Protein AF-A0A356Z753-F1 (afdb_monomer_lite)

Secondary structure (DSSP, 8-state):
---PPPP-TTS--HHHHHHHHHHHTSS-GGGHHHHHT-HHHHHHHHIIIIIIHHHHHHH--SSS--SS--GGG--S-HHHHB--HHHHHHHHHHHHHH-TTTTEEEEEEEEGGGTEEEEEEEEE-PPEEEEEEEE-S--EEEES-STT-TTSPPEEEEEEE-SS-HHHHHHHHHHHHHHHHHHHHHHH--S-TTS--HHHHHHHHHHHTTT-TTS-HHHHHHHHHHHHHTTT-HHHHHHHHHHHHHHTGGGT---S-HHHHHHHHHHSPPPHHHHHHHTTSTTTHHHHHHHHHHHHHHHHHHHHHHHHHHHTTPPP-HHHHHHHHHTT-

Radius of gyration: 22.29 Å; chains: 1; bounding box: 67×46×67 Å

Structure (mmCIF, N/CA/C/O backbone):
data_AF-A0A356Z753-F1
#
_entry.id   AF-A0A356Z753-F1
#
loop_
_atom_site.group_PDB
_atom_site.id
_atom_site.type_symbol
_atom_site.label_atom_id
_atom_site.label_alt_id
_atom_site.label_comp_id
_atom_site.label_asym_id
_atom_site.label_entity_id
_atom_site.label_seq_id
_atom_site.pdbx_PDB_ins_code
_atom_site.Cartn_x
_atom_site.Cartn_y
_atom_site.Cartn_z
_atom_site.occupancy
_atom_site.B_iso_or_equiv
_atom_site.auth_seq_id
_atom_site.auth_comp_id
_atom_site.auth_asym_id
_atom_site.auth_atom_id
_atom_site.pdbx_PDB_model_num
ATOM 1 N N . GLN A 1 1 ? -3.946 -17.845 -18.773 1.00 46.72 1 GLN A N 1
ATOM 2 C CA . GLN A 1 1 ? -4.685 -16.612 -19.108 1.00 46.72 1 GLN A CA 1
ATOM 3 C C . GLN A 1 1 ? -3.645 -15.608 -19.554 1.00 46.72 1 GLN A C 1
ATOM 5 O O . GLN A 1 1 ? -2.684 -15.407 -18.821 1.00 46.72 1 GLN A O 1
ATOM 10 N N . GLU A 1 2 ? -3.767 -15.093 -20.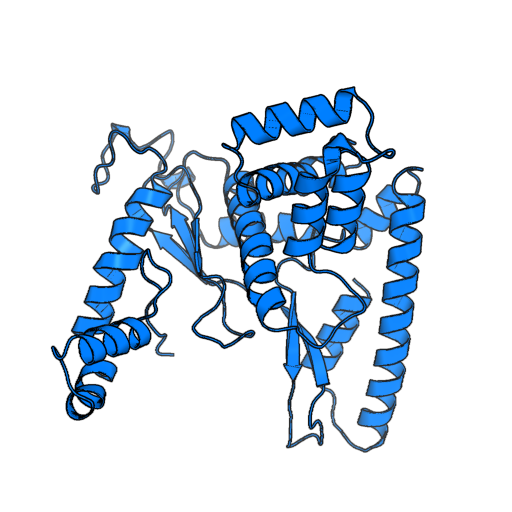769 1.00 68.44 2 GLU A N 1
ATOM 11 C CA . GLU A 1 2 ? -2.821 -14.118 -21.306 1.00 68.44 2 GLU A CA 1
ATOM 12 C C . GLU A 1 2 ? -3.075 -12.768 -20.625 1.00 68.44 2 GLU A C 1
ATOM 14 O O . GLU A 1 2 ? -4.226 -12.346 -20.500 1.00 68.44 2 GLU A O 1
ATOM 19 N N . LYS A 1 3 ? -2.024 -12.152 -20.079 1.00 81.62 3 LYS A N 1
ATOM 20 C CA . LYS A 1 3 ? -2.102 -10.883 -19.348 1.00 81.62 3 LYS A CA 1
ATOM 21 C C . 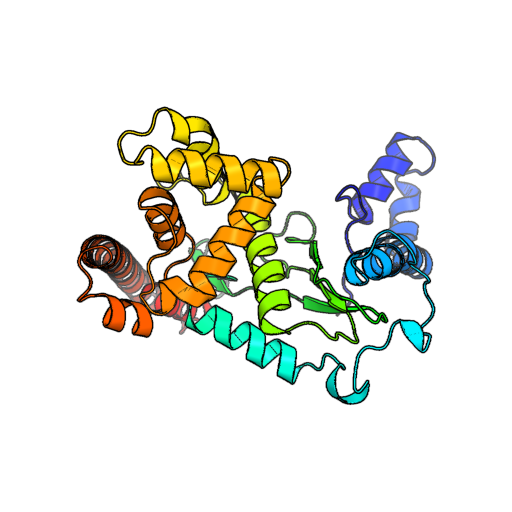LYS A 1 3 ? -1.461 -9.787 -20.178 1.00 81.62 3 LYS A C 1
ATOM 23 O O . LYS A 1 3 ? -0.474 -10.032 -20.864 1.00 81.62 3 LYS A O 1
ATOM 28 N N . ASP A 1 4 ? -1.998 -8.579 -20.071 1.00 88.38 4 ASP A N 1
ATOM 29 C CA . ASP A 1 4 ? -1.408 -7.427 -20.742 1.00 88.38 4 ASP A CA 1
ATOM 30 C C . ASP A 1 4 ? -0.079 -7.008 -20.094 1.00 88.38 4 ASP A C 1
ATOM 32 O O . ASP A 1 4 ? 0.100 -7.194 -18.880 1.00 88.38 4 ASP A O 1
ATOM 36 N N . PRO A 1 5 ? 0.843 -6.409 -20.865 1.00 90.56 5 PRO A N 1
ATOM 37 C CA . PRO A 1 5 ? 2.073 -5.848 -20.323 1.00 90.56 5 PRO A CA 1
ATOM 38 C C . PRO A 1 5 ? 1.817 -4.784 -19.244 1.00 90.56 5 PRO A C 1
ATOM 40 O O . PRO A 1 5 ? 0.755 -4.164 -19.159 1.00 90.56 5 PRO A O 1
ATOM 43 N N . SER A 1 6 ? 2.805 -4.606 -18.384 1.00 91.62 6 SER A N 1
ATOM 44 C CA . SER A 1 6 ? 2.859 -3.620 -17.318 1.00 91.62 6 SER A CA 1
ATOM 45 C C . SER A 1 6 ? 3.012 -2.210 -17.881 1.00 91.62 6 SER A C 1
ATOM 47 O O . SER A 1 6 ? 3.390 -1.991 -19.035 1.00 91.62 6 SER A O 1
ATOM 49 N N . ILE A 1 7 ? 2.746 -1.215 -17.040 1.00 92.25 7 ILE A N 1
ATOM 50 C CA . ILE A 1 7 ? 3.025 0.179 -17.391 1.00 92.25 7 ILE A CA 1
ATOM 51 C C . ILE A 1 7 ? 4.529 0.452 -17.481 1.00 92.25 7 ILE A C 1
ATOM 53 O O . ILE A 1 7 ? 5.340 -0.176 -16.795 1.00 92.25 7 ILE A O 1
ATOM 57 N N . ASN A 1 8 ? 4.887 1.438 -18.299 1.00 89.50 8 ASN A N 1
ATOM 58 C CA . ASN A 1 8 ? 6.227 2.012 -18.324 1.00 89.50 8 ASN A CA 1
ATOM 59 C C . ASN A 1 8 ? 6.462 3.033 -17.199 1.00 89.50 8 ASN A C 1
ATOM 61 O O . ASN A 1 8 ? 5.561 3.374 -16.435 1.00 89.50 8 ASN A O 1
ATOM 65 N N . GLN A 1 9 ? 7.677 3.586 -17.141 1.00 82.00 9 GLN A N 1
ATOM 66 C CA . GLN A 1 9 ? 8.080 4.609 -16.162 1.00 82.00 9 GLN A CA 1
ATOM 67 C C . GLN A 1 9 ? 7.230 5.894 -16.168 1.00 82.00 9 GLN A C 1
ATOM 69 O O . GLN A 1 9 ? 7.297 6.682 -15.227 1.00 82.00 9 GLN A O 1
ATOM 74 N N . PHE A 1 10 ? 6.448 6.124 -17.226 1.00 85.38 10 PHE A N 1
ATOM 75 C CA . PHE A 1 10 ? 5.541 7.264 -17.362 1.00 85.38 10 PHE A CA 1
ATOM 76 C C . PHE A 1 10 ? 4.080 6.903 -17.070 1.00 85.38 10 PHE A C 1
ATOM 78 O O . PHE A 1 10 ? 3.197 7.731 -17.283 1.00 85.38 10 PHE A O 1
ATOM 85 N N . GLY A 1 11 ? 3.814 5.676 -16.619 1.00 85.00 11 GLY A N 1
ATOM 86 C CA . GLY A 1 11 ? 2.470 5.192 -16.325 1.00 85.00 11 GLY A CA 1
ATOM 87 C C . GLY A 1 11 ? 1.640 4.822 -17.553 1.00 85.00 11 GLY A C 1
ATOM 88 O O . GLY A 1 11 ? 0.421 4.741 -17.446 1.00 85.00 11 GLY A O 1
ATOM 89 N N . LYS A 1 12 ? 2.269 4.619 -18.717 1.00 88.94 12 LYS A N 1
ATOM 90 C CA . LYS A 1 12 ? 1.576 4.255 -19.961 1.00 88.94 12 LYS A CA 1
ATOM 91 C C . LYS A 1 12 ? 1.624 2.753 -20.170 1.00 88.94 12 LYS A C 1
ATOM 93 O O . LYS A 1 12 ? 2.699 2.156 -20.062 1.00 88.94 12 LYS A O 1
ATOM 98 N N . ASP A 1 13 ? 0.476 2.166 -20.481 1.00 89.88 13 ASP A N 1
ATOM 99 C CA . ASP A 1 13 ? 0.397 0.764 -20.881 1.00 89.88 13 ASP A CA 1
ATOM 100 C C . ASP A 1 13 ? 0.860 0.559 -22.339 1.00 89.88 13 ASP A C 1
ATOM 102 O O . ASP A 1 13 ? 1.190 1.510 -23.057 1.00 89.88 13 ASP A O 1
ATOM 106 N N . TYR A 1 14 ? 0.920 -0.703 -22.770 1.00 90.06 14 TYR A N 1
ATOM 107 C CA . TYR A 1 14 ? 1.338 -1.080 -24.124 1.00 90.06 14 TYR A CA 1
ATOM 108 C C . TYR A 1 14 ? 0.463 -0.431 -25.213 1.00 90.06 14 TYR A C 1
ATOM 110 O O . TYR A 1 14 ? 0.955 0.031 -26.242 1.00 90.06 14 TYR A O 1
ATOM 118 N N . PHE A 1 15 ? -0.841 -0.305 -24.963 1.00 90.25 15 PHE A N 1
ATOM 119 C CA . PHE A 1 15 ? -1.783 0.287 -25.912 1.00 90.25 15 PHE A CA 1
ATOM 120 C C . PHE A 1 15 ? -1.708 1.821 -25.932 1.00 90.25 15 PHE A C 1
ATOM 122 O O . PHE A 1 15 ? -1.970 2.452 -26.958 1.00 90.25 15 PHE A O 1
ATOM 129 N N . ASP A 1 16 ? -1.344 2.449 -24.819 1.00 91.00 16 ASP A N 1
ATOM 130 C CA . ASP A 1 16 ? -1.063 3.876 -24.740 1.00 91.00 16 ASP A CA 1
ATOM 131 C C . ASP A 1 16 ? 0.204 4.231 -25.517 1.00 91.00 16 ASP A C 1
ATOM 133 O O . ASP A 1 16 ? 0.213 5.241 -26.223 1.00 91.00 16 ASP A O 1
ATOM 137 N N . VAL A 1 17 ? 1.235 3.381 -25.473 1.00 91.19 17 VAL A N 1
ATOM 138 C CA . VAL A 1 17 ? 2.441 3.546 -26.300 1.00 91.19 17 VAL A CA 1
ATOM 139 C C . VAL A 1 17 ? 2.076 3.517 -27.787 1.00 91.19 17 VAL A C 1
ATOM 141 O O . VAL A 1 17 ? 2.461 4.430 -28.518 1.00 91.19 17 VAL A O 1
ATOM 144 N N . PHE A 1 18 ? 1.242 2.567 -28.223 1.00 91.94 18 PHE A N 1
ATOM 145 C CA . PHE A 1 18 ? 0.716 2.541 -29.595 1.00 91.94 18 PHE A CA 1
ATOM 146 C C . PHE A 1 18 ? 0.022 3.856 -29.980 1.00 91.94 18 PHE A C 1
ATOM 148 O O . PHE A 1 18 ? 0.277 4.429 -31.041 1.00 91.94 18 PHE A O 1
ATOM 155 N N . ARG A 1 19 ? -0.842 4.391 -29.105 1.00 91.88 19 ARG A N 1
ATOM 156 C CA . ARG A 1 19 ? -1.535 5.669 -29.355 1.00 91.88 19 ARG A CA 1
ATOM 157 C C . ARG A 1 19 ? -0.560 6.833 -29.523 1.00 91.88 19 ARG A C 1
ATOM 159 O O . ARG A 1 19 ? -0.861 7.762 -30.271 1.00 91.88 19 ARG A O 1
ATOM 166 N N . GLU A 1 20 ? 0.576 6.818 -28.835 1.00 91.81 20 GLU A N 1
ATOM 167 C CA . GLU A 1 20 ? 1.606 7.849 -28.979 1.00 91.81 20 GLU A CA 1
ATOM 168 C C . GLU A 1 20 ? 2.402 7.713 -30.267 1.00 91.81 20 GLU A C 1
ATOM 170 O O . GLU A 1 20 ? 2.584 8.714 -30.958 1.00 91.81 20 GLU A O 1
ATOM 175 N N . LEU A 1 21 ? 2.807 6.495 -30.624 1.00 91.19 21 LEU A N 1
ATOM 176 C CA . LEU A 1 21 ? 3.461 6.212 -31.902 1.00 91.19 21 LEU A CA 1
ATOM 177 C C . LEU A 1 21 ? 2.564 6.629 -33.076 1.00 91.19 21 LEU A C 1
ATOM 179 O O . LEU A 1 21 ? 3.015 7.298 -34.007 1.00 91.19 21 LEU A O 1
ATOM 183 N N . LYS A 1 22 ? 1.257 6.355 -32.978 1.00 92.75 22 LYS A N 1
ATOM 184 C CA . LYS A 1 22 ? 0.265 6.820 -33.954 1.00 92.75 22 LYS A CA 1
ATOM 185 C C . LYS A 1 22 ? 0.209 8.346 -34.035 1.00 92.75 22 LYS A C 1
ATOM 187 O O . LYS A 1 22 ? 0.198 8.906 -35.127 1.00 92.75 22 LYS A O 1
ATOM 192 N N . LYS A 1 23 ? 0.179 9.045 -32.893 1.00 92.12 23 LYS A N 1
ATOM 193 C CA . LYS A 1 23 ? 0.179 10.522 -32.858 1.00 92.12 23 LYS A CA 1
ATOM 194 C C . LYS A 1 23 ? 1.443 11.129 -33.469 1.00 92.12 23 LYS A C 1
ATOM 196 O O . LYS A 1 23 ? 1.376 12.241 -33.980 1.00 92.12 23 LYS A O 1
ATOM 201 N N . ARG A 1 24 ? 2.571 10.418 -33.407 1.00 92.06 24 ARG A N 1
ATOM 202 C CA . ARG A 1 24 ? 3.841 10.816 -34.031 1.00 92.06 24 ARG A CA 1
ATOM 203 C C . ARG A 1 24 ? 3.910 10.498 -35.526 1.00 92.06 24 ARG A C 1
ATOM 205 O O . ARG A 1 24 ? 4.823 10.971 -36.189 1.00 92.06 24 ARG A O 1
ATOM 212 N N . GLY A 1 25 ? 2.945 9.745 -36.056 1.00 89.19 25 GLY A N 1
ATOM 213 C CA . GLY A 1 25 ? 2.918 9.319 -37.455 1.00 89.19 25 GLY A CA 1
ATOM 214 C C . GLY A 1 25 ? 3.855 8.150 -37.769 1.00 89.19 25 GLY A C 1
ATOM 215 O O . GLY A 1 25 ? 4.079 7.868 -38.939 1.00 89.19 25 GLY A O 1
ATOM 216 N N . GLU A 1 26 ? 4.394 7.475 -36.748 1.00 90.75 26 GLU A N 1
ATOM 217 C CA . GLU A 1 26 ? 5.299 6.327 -36.916 1.00 90.75 26 GLU A CA 1
ATOM 218 C C . GLU A 1 26 ? 4.535 5.052 -37.310 1.00 90.75 26 GLU A C 1
ATOM 220 O O . GLU A 1 26 ? 5.077 4.189 -37.993 1.00 90.75 26 GLU A O 1
ATOM 225 N N . ILE A 1 27 ? 3.265 4.954 -36.902 1.00 92.56 27 ILE A N 1
ATOM 226 C CA . ILE A 1 27 ? 2.365 3.831 -37.196 1.00 92.56 27 ILE A CA 1
ATOM 227 C C . ILE A 1 27 ? 0.947 4.325 -37.494 1.00 92.56 27 ILE A C 1
ATOM 229 O O . ILE A 1 27 ? 0.560 5.445 -37.144 1.00 92.56 27 ILE A O 1
ATOM 233 N N . THR A 1 28 ? 0.143 3.469 -38.114 1.00 89.81 28 THR A N 1
ATOM 234 C CA . THR A 1 28 ? -1.237 3.750 -38.519 1.00 89.81 28 THR A CA 1
ATOM 235 C C . THR A 1 28 ? -2.236 2.815 -37.836 1.00 89.81 28 THR A C 1
ATOM 237 O O . THR A 1 28 ? -1.873 1.828 -37.205 1.00 89.81 28 THR A O 1
ATOM 240 N N . ASP A 1 29 ? -3.538 3.089 -37.980 1.00 89.75 29 ASP A N 1
ATOM 241 C CA . ASP A 1 29 ? -4.584 2.199 -37.446 1.00 89.75 29 ASP A CA 1
ATOM 242 C C . ASP A 1 29 ? -4.573 0.799 -38.074 1.00 89.75 29 ASP A C 1
ATOM 244 O O . ASP A 1 29 ? -5.046 -0.150 -37.450 1.00 89.75 29 ASP A O 1
ATOM 248 N N . LYS A 1 30 ? -4.025 0.657 -39.287 1.00 90.19 30 LYS A N 1
ATOM 249 C CA . LYS A 1 30 ? -3.902 -0.644 -39.957 1.00 90.19 30 LYS A CA 1
ATOM 250 C C . LYS A 1 30 ? -2.901 -1.555 -39.246 1.00 90.19 30 LYS A C 1
ATOM 252 O O . LYS A 1 30 ? -3.084 -2.767 -39.246 1.00 90.19 30 LYS A O 1
ATOM 257 N N . ASP A 1 31 ? -1.912 -0.964 -38.582 1.00 89.06 31 ASP A N 1
ATOM 258 C CA . ASP A 1 31 ? -0.842 -1.682 -37.885 1.00 89.06 31 ASP A CA 1
ATOM 259 C C . ASP A 1 31 ? -1.289 -2.191 -36.509 1.00 89.06 31 ASP A C 1
ATOM 261 O O . ASP A 1 31 ? -0.609 -3.008 -35.893 1.00 89.06 31 ASP A O 1
ATOM 265 N N . LYS A 1 32 ? -2.462 -1.752 -36.030 1.00 90.19 32 LYS A N 1
ATOM 266 C CA . LYS A 1 32 ? -2.960 -2.078 -34.691 1.00 90.19 32 LYS A CA 1
ATOM 267 C C . LYS A 1 32 ? -3.120 -3.578 -34.465 1.00 90.19 32 LYS A C 1
ATOM 269 O O . LYS A 1 32 ? -2.709 -4.077 -33.428 1.00 90.19 32 LYS A O 1
ATOM 274 N N . ALA A 1 33 ? -3.707 -4.296 -35.422 1.00 89.75 33 ALA A N 1
ATOM 275 C CA . ALA A 1 33 ? -3.938 -5.731 -35.267 1.00 89.75 33 ALA A CA 1
ATOM 276 C C . ALA A 1 33 ? -2.616 -6.504 -35.152 1.00 89.75 33 ALA A C 1
ATOM 278 O O . ALA A 1 33 ? -2.498 -7.372 -34.293 1.00 89.75 33 ALA A O 1
ATOM 279 N N . ALA A 1 34 ? -1.624 -6.143 -35.973 1.00 90.50 34 ALA A N 1
ATOM 280 C CA . ALA A 1 34 ? -0.294 -6.738 -35.922 1.00 90.50 34 ALA A CA 1
ATOM 281 C C . ALA A 1 34 ? 0.405 -6.420 -34.592 1.00 90.50 34 ALA A C 1
ATOM 283 O O . ALA A 1 34 ? 0.901 -7.335 -33.944 1.00 90.50 34 ALA A O 1
ATOM 284 N N . TYR A 1 35 ? 0.360 -5.157 -34.155 1.00 90.56 35 TYR A N 1
ATOM 285 C CA . TYR A 1 35 ? 0.944 -4.700 -32.893 1.00 90.56 35 TYR A CA 1
ATOM 286 C C . TYR A 1 35 ? 0.322 -5.383 -31.670 1.00 90.56 35 TYR A C 1
ATOM 288 O O . TYR A 1 35 ? 1.030 -5.866 -30.795 1.00 90.56 35 TYR A O 1
ATOM 296 N N . ASP A 1 36 ? -1.008 -5.478 -31.613 1.00 87.31 36 ASP A N 1
ATOM 297 C CA . ASP A 1 36 ? -1.707 -6.101 -30.486 1.00 87.31 36 ASP A CA 1
ATOM 298 C C . ASP A 1 36 ? -1.356 -7.600 -30.362 1.00 87.31 36 ASP A C 1
ATOM 300 O O . ASP A 1 36 ? -1.304 -8.123 -29.245 1.00 87.31 36 ASP A O 1
ATOM 304 N N . SER A 1 37 ? -1.080 -8.265 -31.494 1.00 89.00 37 SER A N 1
ATOM 305 C CA . SER A 1 37 ? -0.673 -9.676 -31.577 1.00 89.00 37 SER A CA 1
ATOM 306 C C . SER A 1 37 ? 0.841 -9.926 -31.508 1.00 89.00 37 SER A C 1
ATOM 308 O O . SER A 1 37 ? 1.263 -11.082 -31.533 1.00 89.00 37 SER A O 1
ATOM 310 N N . ASP A 1 38 ? 1.663 -8.875 -31.438 1.00 90.81 38 ASP A N 1
ATOM 311 C CA . ASP A 1 38 ? 3.123 -8.983 -31.444 1.00 90.81 38 ASP A CA 1
ATOM 312 C C . ASP A 1 38 ? 3.650 -9.424 -30.068 1.00 90.81 38 ASP A C 1
ATOM 314 O O . ASP A 1 38 ? 3.843 -8.624 -29.146 1.00 90.81 38 ASP A O 1
ATOM 318 N N . ALA A 1 39 ? 3.875 -10.731 -29.923 1.00 90.88 39 ALA A N 1
ATOM 319 C CA . ALA A 1 39 ? 4.390 -11.322 -28.693 1.00 90.88 39 ALA A CA 1
ATOM 320 C C . ALA A 1 39 ? 5.804 -10.823 -28.343 1.00 90.88 39 ALA A C 1
ATOM 322 O O . ALA A 1 39 ? 6.088 -10.577 -27.167 1.00 90.88 39 ALA A O 1
ATOM 323 N N . ASP A 1 40 ? 6.667 -10.624 -29.343 1.00 92.75 40 ASP A N 1
ATOM 324 C CA . ASP A 1 40 ? 8.038 -10.152 -29.138 1.00 92.75 40 ASP A CA 1
ATOM 325 C C . ASP A 1 40 ? 8.047 -8.675 -28.736 1.00 92.75 40 ASP A C 1
ATOM 327 O O . ASP A 1 40 ? 8.768 -8.285 -27.815 1.00 92.75 40 ASP A O 1
ATOM 331 N N . GLY A 1 41 ? 7.187 -7.856 -29.345 1.00 91.62 41 GLY A N 1
ATOM 332 C CA . GLY A 1 41 ? 6.985 -6.462 -28.953 1.00 91.62 41 GLY A CA 1
ATOM 333 C C . GLY A 1 41 ? 6.447 -6.323 -27.528 1.00 91.62 41 GLY A C 1
ATOM 334 O O . GLY A 1 41 ? 6.942 -5.502 -26.749 1.00 91.62 41 GLY A O 1
ATOM 335 N N . ARG A 1 42 ? 5.472 -7.158 -27.146 1.00 92.44 42 ARG A N 1
ATOM 336 C CA . ARG A 1 42 ? 4.946 -7.226 -25.770 1.00 92.44 42 ARG A CA 1
ATOM 337 C C . ARG A 1 42 ? 6.028 -7.634 -24.767 1.00 92.44 42 ARG A C 1
ATOM 339 O O . ARG A 1 42 ? 6.155 -7.002 -23.716 1.00 92.44 42 ARG A O 1
ATOM 346 N N . LEU A 1 43 ? 6.830 -8.649 -25.092 1.00 92.38 43 LEU A N 1
ATOM 347 C CA . LEU A 1 43 ? 7.952 -9.091 -24.261 1.00 92.38 43 LEU A CA 1
ATOM 348 C C . LEU A 1 43 ? 9.027 -8.004 -24.146 1.00 92.38 43 LEU A C 1
ATOM 350 O O . LEU A 1 43 ? 9.498 -7.718 -23.045 1.00 92.38 43 LEU A O 1
ATOM 354 N N . GLY A 1 44 ? 9.390 -7.365 -25.258 1.00 93.31 44 GLY A N 1
ATOM 355 C CA . GLY A 1 44 ? 10.349 -6.265 -25.293 1.00 93.31 44 GLY A CA 1
ATOM 356 C C . GLY A 1 44 ? 9.911 -5.091 -24.418 1.00 93.31 44 GLY A C 1
ATOM 357 O O . GLY A 1 44 ? 10.723 -4.547 -23.666 1.00 93.31 44 GLY A O 1
ATOM 358 N N . HIS A 1 45 ? 8.615 -4.757 -24.434 1.00 92.75 45 HIS A N 1
ATOM 359 C CA . HIS A 1 45 ? 8.039 -3.748 -23.544 1.00 92.75 45 HIS A CA 1
ATOM 360 C C . HIS A 1 45 ? 8.180 -4.134 -22.067 1.00 92.75 45 HIS A C 1
ATOM 362 O O . HIS A 1 45 ? 8.590 -3.290 -21.272 1.00 92.75 45 HIS A O 1
ATOM 368 N N . GLU A 1 46 ? 7.907 -5.385 -21.683 1.00 93.12 46 GLU A N 1
ATOM 369 C CA . GLU A 1 46 ? 8.105 -5.841 -20.296 1.00 93.12 46 GLU A CA 1
ATOM 370 C C . GLU A 1 46 ? 9.574 -5.840 -19.873 1.00 93.12 46 GLU A C 1
ATOM 372 O O . GLU A 1 46 ? 9.894 -5.424 -18.758 1.00 93.12 46 GLU A O 1
ATOM 377 N N . ILE A 1 47 ? 10.477 -6.284 -20.750 1.00 92.25 47 ILE A N 1
ATOM 378 C CA . ILE A 1 47 ? 11.912 -6.324 -20.455 1.00 92.25 47 ILE A CA 1
ATOM 379 C C . ILE A 1 47 ? 12.439 -4.910 -20.207 1.00 92.25 47 ILE A C 1
ATOM 381 O O . ILE A 1 47 ? 13.145 -4.673 -19.223 1.00 92.25 47 ILE A O 1
ATOM 385 N N . GLU A 1 48 ? 12.099 -3.965 -21.083 1.00 91.00 48 GLU A N 1
ATOM 386 C CA . GLU A 1 48 ? 12.589 -2.595 -20.971 1.00 91.00 48 GLU A CA 1
ATOM 387 C C . GLU A 1 48 ? 11.996 -1.882 -19.756 1.00 91.00 48 GLU A C 1
ATOM 389 O O . GLU A 1 48 ? 12.712 -1.220 -19.003 1.00 91.00 48 GLU A O 1
ATOM 394 N N . ASN A 1 49 ? 10.694 -2.052 -19.537 1.00 90.88 49 ASN A N 1
ATOM 395 C CA . ASN A 1 49 ? 9.977 -1.281 -18.539 1.00 90.88 49 ASN A CA 1
ATOM 396 C C . ASN A 1 49 ? 9.954 -1.959 -17.178 1.00 90.88 49 ASN A C 1
ATOM 398 O O . ASN A 1 49 ? 10.479 -1.401 -16.224 1.00 90.88 49 ASN A O 1
ATOM 402 N N . LEU A 1 50 ? 9.362 -3.146 -17.061 1.00 92.00 50 LEU A N 1
ATOM 403 C CA . LEU A 1 50 ? 9.227 -3.814 -15.771 1.00 92.00 50 LEU A CA 1
ATOM 404 C C . LEU A 1 50 ? 10.555 -4.419 -15.320 1.00 92.00 50 LEU A C 1
ATOM 406 O O . LEU A 1 50 ? 10.970 -4.202 -14.186 1.00 92.00 50 LEU A O 1
ATOM 410 N N . PHE A 1 51 ? 11.226 -5.186 -16.178 1.00 91.62 51 PHE A N 1
ATOM 411 C CA . PHE A 1 51 ? 12.354 -6.003 -15.742 1.00 91.62 51 PHE A CA 1
ATOM 412 C C . PHE A 1 51 ? 13.592 -5.160 -15.422 1.00 91.62 51 PHE A C 1
ATOM 414 O O . PHE A 1 51 ? 14.064 -5.177 -14.286 1.00 91.62 51 PHE A O 1
ATOM 421 N N . LYS A 1 52 ? 14.103 -4.374 -16.381 1.00 90.94 52 LYS A N 1
ATOM 422 C CA . LYS A 1 52 ? 15.324 -3.569 -16.186 1.00 90.94 52 LYS A CA 1
ATOM 423 C C . LYS A 1 52 ? 15.155 -2.508 -15.101 1.00 90.94 52 LYS A C 1
ATOM 425 O O . LYS A 1 52 ? 16.004 -2.380 -14.214 1.00 90.94 52 LYS A O 1
ATOM 430 N N . LEU A 1 53 ? 14.067 -1.737 -15.154 1.00 91.31 53 LEU A N 1
ATOM 431 C CA . LEU A 1 53 ? 13.822 -0.696 -14.153 1.00 91.31 53 LEU A CA 1
ATOM 432 C C . LEU A 1 53 ? 13.416 -1.305 -12.813 1.00 91.31 53 LEU A C 1
ATOM 434 O O . LEU A 1 53 ? 13.898 -0.845 -11.781 1.00 91.31 53 LEU A O 1
ATOM 438 N N . GLY A 1 54 ? 12.588 -2.353 -12.807 1.00 92.25 54 GLY A N 1
ATOM 439 C CA . GLY A 1 54 ? 12.212 -3.072 -11.592 1.00 92.25 54 GLY A CA 1
ATOM 440 C C . GLY A 1 54 ? 13.428 -3.635 -10.867 1.00 92.25 54 GLY A C 1
ATOM 441 O O . GLY A 1 54 ? 13.553 -3.437 -9.662 1.00 92.25 54 GLY A O 1
ATOM 442 N N . GLN A 1 55 ? 14.386 -4.228 -11.589 1.00 92.94 55 GLN A N 1
ATOM 443 C CA . GLN A 1 55 ? 15.642 -4.722 -11.015 1.00 92.94 55 GLN A CA 1
ATOM 444 C C . GLN A 1 55 ? 16.431 -3.601 -10.332 1.00 92.94 55 GLN A C 1
ATOM 446 O O . GLN A 1 55 ? 16.853 -3.754 -9.183 1.00 92.94 55 GLN A O 1
ATOM 451 N N . ARG A 1 56 ? 16.547 -2.440 -10.986 1.00 92.12 56 ARG A N 1
ATOM 452 C CA . ARG A 1 56 ? 17.204 -1.253 -10.424 1.00 92.12 56 ARG A CA 1
ATOM 453 C C . ARG A 1 56 ? 16.473 -0.684 -9.206 1.00 92.12 56 ARG A C 1
ATOM 455 O O . ARG A 1 56 ? 17.113 -0.304 -8.228 1.00 92.12 56 ARG A O 1
ATOM 462 N N . LEU A 1 57 ? 15.145 -0.603 -9.250 1.00 93.12 57 LEU A N 1
ATOM 463 C CA . LEU A 1 57 ? 14.344 -0.052 -8.156 1.00 93.12 57 LEU A CA 1
ATOM 464 C C . LEU A 1 57 ? 14.323 -0.981 -6.937 1.00 93.12 57 LEU A C 1
ATOM 466 O O . LEU A 1 57 ? 14.459 -0.495 -5.814 1.00 93.12 57 LEU A O 1
ATOM 470 N N . CYS A 1 58 ? 14.202 -2.293 -7.153 1.00 94.12 58 CYS A N 1
ATOM 471 C CA . CYS A 1 58 ? 14.242 -3.302 -6.096 1.00 94.12 58 CYS A CA 1
ATOM 472 C C . CYS A 1 58 ? 15.632 -3.428 -5.461 1.00 94.12 58 CYS A C 1
ATOM 474 O O . CYS A 1 58 ? 15.718 -3.637 -4.252 1.00 94.12 58 CYS A O 1
ATOM 476 N N . PHE A 1 59 ? 16.712 -3.237 -6.231 1.00 93.25 59 PHE A N 1
ATOM 477 C CA . PHE A 1 59 ? 18.071 -3.140 -5.683 1.00 93.25 59 PHE A CA 1
ATOM 478 C C . PHE A 1 59 ? 18.183 -2.014 -4.642 1.00 93.25 59 PHE A C 1
ATOM 480 O O . PHE A 1 59 ? 18.830 -2.160 -3.612 1.00 93.25 59 PHE A O 1
ATOM 487 N N . GLY A 1 60 ? 17.486 -0.899 -4.873 1.00 87.62 60 GLY A N 1
ATOM 488 C CA . GLY A 1 60 ? 17.225 0.137 -3.874 1.00 87.62 60 GLY A CA 1
ATOM 489 C C . GLY A 1 60 ? 18.335 1.164 -3.668 1.00 87.62 60 GLY A C 1
ATOM 490 O O . GLY A 1 60 ? 18.030 2.315 -3.336 1.00 87.62 60 GLY A O 1
ATOM 491 N N . ARG A 1 61 ? 19.592 0.807 -3.947 1.00 84.00 61 ARG A N 1
ATOM 492 C CA . ARG A 1 61 ? 20.736 1.727 -3.928 1.00 84.00 61 ARG A CA 1
ATOM 493 C C . ARG A 1 61 ? 20.984 2.305 -5.322 1.00 84.00 61 ARG A C 1
ATOM 495 O O . ARG A 1 61 ? 21.045 1.587 -6.312 1.00 84.00 61 ARG A O 1
ATOM 502 N N . MET A 1 62 ? 21.130 3.627 -5.413 1.00 72.44 62 MET A N 1
ATOM 503 C CA . MET A 1 62 ? 21.381 4.291 -6.703 1.00 72.44 62 MET A CA 1
ATOM 504 C C . MET A 1 62 ? 22.825 4.117 -7.186 1.00 72.44 62 MET A C 1
ATOM 506 O O . MET A 1 62 ? 23.063 4.098 -8.392 1.00 72.44 62 MET A O 1
ATOM 510 N N . SER A 1 63 ? 23.777 4.004 -6.258 1.00 79.12 63 SER A N 1
ATOM 511 C CA . SER A 1 63 ? 25.186 3.725 -6.532 1.00 79.12 63 SER A CA 1
ATOM 512 C C . SER A 1 63 ? 25.460 2.225 -6.470 1.00 79.12 63 SER A C 1
ATOM 514 O O . SER A 1 63 ? 24.895 1.520 -5.636 1.00 79.12 63 SER A O 1
ATOM 516 N N . GLY A 1 64 ? 26.348 1.741 -7.341 1.00 80.50 64 GLY A N 1
ATOM 517 C CA . GLY A 1 64 ? 26.761 0.334 -7.344 1.00 80.50 64 GLY A CA 1
ATOM 518 C C . GLY A 1 64 ? 25.712 -0.640 -7.882 1.00 80.50 64 GLY A C 1
ATOM 519 O O . GLY A 1 64 ? 25.862 -1.838 -7.684 1.00 80.50 64 GLY A O 1
ATOM 520 N N . TYR A 1 65 ? 24.661 -0.157 -8.554 1.00 87.38 65 TYR A N 1
ATOM 521 C CA . TYR A 1 65 ? 23.741 -1.047 -9.257 1.00 87.38 65 TYR A CA 1
ATOM 522 C C . TYR A 1 65 ? 24.470 -1.760 -10.395 1.00 87.38 65 TYR A C 1
ATOM 524 O O . TYR A 1 65 ? 24.951 -1.119 -11.333 1.00 87.38 65 TYR A O 1
ATOM 532 N N . PHE A 1 66 ? 24.492 -3.085 -10.319 1.00 86.56 66 PHE A N 1
ATOM 533 C CA . PHE A 1 66 ? 25.013 -3.953 -11.357 1.00 86.56 66 PHE A CA 1
ATOM 534 C C . PHE A 1 66 ? 24.011 -5.097 -11.579 1.00 86.56 66 PHE A C 1
ATOM 536 O O . PHE A 1 66 ? 23.675 -5.790 -10.619 1.00 86.56 66 PHE A O 1
ATOM 543 N N . PRO A 1 67 ? 23.482 -5.289 -12.803 1.00 84.69 67 PRO A N 1
ATOM 544 C CA . PRO A 1 67 ? 22.377 -6.213 -13.091 1.00 84.69 67 PRO A CA 1
ATOM 545 C C . PRO A 1 67 ? 22.817 -7.687 -13.161 1.00 84.69 67 PRO A C 1
ATOM 547 O O . PRO A 1 67 ? 22.284 -8.471 -13.942 1.00 84.69 67 PRO A O 1
ATOM 550 N N . ILE A 1 68 ? 23.812 -8.066 -12.364 1.00 87.38 68 ILE A N 1
ATOM 551 C CA . ILE A 1 68 ? 24.343 -9.423 -12.238 1.00 87.38 68 ILE A CA 1
ATOM 552 C C . ILE A 1 68 ? 24.446 -9.705 -10.745 1.00 87.38 68 ILE A C 1
ATOM 554 O O . ILE A 1 68 ? 24.772 -8.811 -9.973 1.00 87.38 68 ILE A O 1
ATOM 558 N N . LEU A 1 69 ? 24.149 -10.931 -10.320 1.00 86.75 69 LEU A N 1
ATOM 559 C CA . LEU A 1 69 ? 24.358 -11.334 -8.934 1.00 86.75 69 LEU A CA 1
ATOM 560 C C . LEU A 1 69 ? 25.853 -11.595 -8.697 1.00 86.75 69 LEU A C 1
ATOM 562 O O . LEU A 1 69 ? 26.468 -12.367 -9.429 1.00 86.75 69 LEU A O 1
ATOM 566 N N . TYR A 1 70 ? 26.424 -10.977 -7.667 1.00 88.62 70 TYR A N 1
ATOM 567 C CA . TYR A 1 70 ? 27.824 -11.148 -7.270 1.00 88.62 70 TYR A CA 1
ATOM 568 C C . TYR A 1 70 ? 27.942 -11.225 -5.745 1.00 88.62 70 TYR A C 1
ATOM 570 O O . TYR A 1 70 ? 27.018 -10.866 -5.018 1.00 88.62 70 TYR A O 1
ATOM 578 N N . SER A 1 71 ? 29.063 -11.735 -5.238 1.00 87.69 71 SER A N 1
ATOM 579 C CA . SER A 1 71 ? 29.214 -12.066 -3.816 1.00 87.69 71 SER A CA 1
ATOM 580 C C . SER A 1 71 ? 29.044 -10.871 -2.878 1.00 87.69 71 SER A C 1
ATOM 582 O O . SER A 1 71 ? 28.496 -11.036 -1.795 1.00 87.69 71 SER A O 1
ATOM 584 N N . GLU A 1 72 ? 29.463 -9.668 -3.279 1.00 87.38 72 GLU A N 1
ATOM 585 C CA . GLU A 1 72 ? 29.431 -8.497 -2.389 1.00 87.38 72 GLU A CA 1
ATOM 586 C C . GLU A 1 72 ? 28.026 -7.919 -2.165 1.00 87.38 72 GLU A C 1
ATOM 588 O O . GLU A 1 72 ? 27.834 -7.159 -1.216 1.00 87.38 72 GLU A O 1
ATOM 593 N N . VAL A 1 73 ? 27.033 -8.265 -2.998 1.00 86.38 73 VAL A N 1
ATOM 594 C CA . VAL A 1 73 ? 25.635 -7.854 -2.753 1.00 86.38 73 VAL A CA 1
ATOM 595 C C . VAL A 1 73 ? 24.894 -8.802 -1.825 1.00 86.38 73 VAL A C 1
ATOM 597 O O . VAL A 1 73 ? 23.858 -8.427 -1.286 1.00 86.38 73 VAL A O 1
ATOM 600 N N . ILE A 1 74 ? 25.409 -10.015 -1.619 1.00 88.31 74 ILE A N 1
ATOM 601 C CA . ILE A 1 74 ? 24.765 -11.018 -0.777 1.00 88.31 74 ILE A CA 1
ATOM 602 C C . ILE A 1 74 ? 25.083 -10.704 0.682 1.00 88.31 74 ILE A C 1
ATOM 604 O O . ILE A 1 74 ? 26.223 -10.816 1.131 1.00 88.31 74 ILE A O 1
ATOM 608 N N . THR A 1 75 ? 24.056 -10.337 1.443 1.00 84.50 75 THR A N 1
ATOM 609 C CA . THR A 1 75 ? 24.169 -10.152 2.890 1.00 84.50 75 THR A CA 1
ATOM 610 C C . THR A 1 75 ? 23.606 -11.366 3.626 1.00 84.50 75 THR A C 1
ATOM 612 O O . THR A 1 75 ? 22.428 -11.700 3.520 1.00 84.50 75 THR A O 1
ATOM 615 N N . GLY A 1 76 ? 24.462 -12.034 4.400 1.00 85.50 76 GLY A N 1
ATOM 616 C CA . GLY A 1 76 ? 24.081 -13.220 5.165 1.00 85.50 76 GLY A CA 1
ATOM 617 C C . GLY A 1 76 ? 23.934 -14.479 4.307 1.00 85.50 76 GLY A C 1
ATOM 618 O O . GLY A 1 76 ? 24.674 -14.690 3.351 1.00 85.50 76 GLY A O 1
ATOM 619 N N . ASP A 1 77 ? 23.009 -15.352 4.703 1.00 89.75 77 ASP A N 1
ATOM 620 C CA . ASP A 1 77 ? 22.785 -16.645 4.056 1.00 89.75 77 ASP A CA 1
ATOM 621 C C . ASP A 1 77 ? 21.782 -16.525 2.900 1.00 89.75 77 ASP A C 1
ATOM 623 O O . ASP A 1 77 ? 20.611 -16.210 3.116 1.00 89.75 77 ASP A O 1
ATOM 627 N N . LEU A 1 78 ? 22.231 -16.827 1.678 1.00 89.62 78 LEU A N 1
ATOM 628 C CA . LEU A 1 78 ? 21.440 -16.652 0.456 1.00 89.62 78 LEU A CA 1
ATOM 629 C C . LEU A 1 78 ? 20.127 -17.453 0.469 1.00 89.62 78 LEU A C 1
ATOM 631 O O . LEU A 1 78 ? 19.096 -16.954 0.015 1.00 89.62 78 LEU A O 1
ATOM 635 N N . ALA A 1 79 ? 20.145 -18.676 1.010 1.00 90.44 79 ALA A N 1
ATOM 636 C CA . ALA A 1 79 ? 18.955 -19.521 1.082 1.00 90.44 79 ALA A CA 1
ATOM 637 C C . ALA A 1 79 ? 17.895 -18.913 2.016 1.00 90.44 79 ALA A C 1
ATOM 639 O O . ALA A 1 79 ? 16.706 -18.889 1.691 1.00 90.44 79 ALA A O 1
ATOM 640 N N . ARG A 1 80 ? 18.314 -18.346 3.153 1.00 90.44 80 ARG A N 1
ATOM 641 C CA . ARG A 1 80 ? 17.428 -17.609 4.068 1.00 90.44 80 ARG A CA 1
ATOM 642 C C . ARG A 1 80 ? 16.945 -16.282 3.487 1.00 90.44 80 ARG A C 1
ATOM 644 O O . ARG A 1 80 ? 15.808 -15.902 3.774 1.00 90.44 80 ARG A O 1
ATOM 651 N N . SER A 1 81 ? 17.751 -15.617 2.662 1.00 93.75 81 SER A N 1
ATOM 652 C CA . SER A 1 81 ? 17.391 -14.363 1.986 1.00 93.75 81 SER A CA 1
ATOM 653 C C . SER A 1 81 ? 16.367 -14.539 0.864 1.00 93.75 81 SER A C 1
ATOM 655 O O . SER A 1 81 ? 15.764 -13.557 0.441 1.00 93.75 81 SER A O 1
ATOM 657 N N . MET A 1 82 ? 16.153 -15.761 0.366 1.00 95.50 82 MET A N 1
ATOM 658 C CA . MET A 1 82 ? 15.211 -16.020 -0.725 1.00 95.50 82 MET A CA 1
ATOM 659 C C . MET A 1 82 ? 13.779 -15.638 -0.333 1.00 95.50 82 MET A C 1
ATOM 661 O O . MET A 1 82 ? 13.279 -16.052 0.715 1.00 95.50 82 MET A O 1
ATOM 665 N N . VAL A 1 83 ? 13.106 -14.865 -1.180 1.00 96.31 83 VAL A N 1
ATOM 666 C CA . VAL A 1 83 ? 11.700 -14.496 -1.012 1.00 96.31 83 VAL A CA 1
ATOM 667 C C . VAL A 1 83 ? 10.839 -15.562 -1.676 1.00 96.31 83 VAL A C 1
ATOM 669 O O . VAL A 1 83 ? 10.752 -15.642 -2.899 1.00 96.31 83 VAL A O 1
ATOM 672 N N . ASP A 1 84 ? 10.207 -16.393 -0.853 1.00 94.94 84 ASP A N 1
ATOM 673 C CA . ASP A 1 84 ? 9.298 -17.447 -1.297 1.00 94.94 84 ASP A CA 1
ATOM 674 C C . ASP A 1 84 ? 7.815 -17.045 -1.106 1.00 94.94 84 ASP A C 1
ATOM 676 O O . ASP A 1 84 ? 7.503 -16.107 -0.357 1.00 94.94 84 ASP A O 1
ATOM 680 N N . PRO A 1 85 ? 6.870 -17.744 -1.766 1.00 96.25 85 PRO A N 1
ATOM 681 C CA . PRO A 1 85 ? 5.443 -17.462 -1.621 1.00 96.25 85 PRO A CA 1
ATOM 682 C C . PRO A 1 85 ? 4.924 -17.550 -0.178 1.00 96.25 85 PRO A C 1
ATOM 684 O O . PRO A 1 85 ? 4.019 -16.797 0.183 1.00 96.25 85 PRO A O 1
ATOM 687 N N . ALA A 1 86 ? 5.494 -18.418 0.664 1.00 96.31 86 ALA A N 1
ATOM 688 C CA . ALA A 1 86 ? 5.061 -18.573 2.051 1.00 96.31 86 ALA A CA 1
ATOM 689 C C . ALA A 1 86 ? 5.446 -17.350 2.898 1.00 96.31 86 ALA A C 1
ATOM 691 O O . ALA A 1 86 ? 4.627 -16.863 3.677 1.00 96.31 86 ALA A O 1
ATOM 692 N N . LYS A 1 87 ? 6.646 -16.788 2.700 1.00 96.25 87 LYS A N 1
ATOM 693 C CA . LYS A 1 87 ? 7.084 -15.529 3.323 1.00 96.25 87 LYS A CA 1
ATOM 694 C C . LYS A 1 87 ? 6.212 -14.360 2.885 1.00 96.25 87 LYS A C 1
ATOM 696 O O . LYS A 1 87 ? 5.813 -13.560 3.729 1.00 96.25 87 LYS A O 1
ATOM 701 N N . ILE A 1 88 ? 5.882 -14.280 1.592 1.00 97.62 88 ILE A N 1
ATOM 702 C CA . ILE A 1 88 ? 4.964 -13.260 1.063 1.00 97.62 88 ILE A CA 1
ATOM 703 C C . ILE A 1 88 ? 3.601 -13.380 1.747 1.00 97.62 88 ILE A C 1
ATOM 705 O O . ILE A 1 88 ? 3.109 -12.396 2.296 1.00 97.62 88 ILE A O 1
ATOM 709 N N . GLN A 1 89 ? 3.011 -14.578 1.765 1.00 97.19 89 GLN A N 1
ATOM 710 C CA . GLN A 1 89 ? 1.692 -14.812 2.349 1.00 97.19 89 GLN A CA 1
ATOM 711 C C . GLN A 1 89 ? 1.668 -14.537 3.855 1.00 97.19 89 GLN A C 1
ATOM 713 O O . GLN A 1 89 ? 0.748 -13.879 4.334 1.00 97.19 89 GLN A O 1
ATOM 718 N N . ALA A 1 90 ? 2.676 -14.996 4.600 1.00 97.81 90 ALA A N 1
ATOM 719 C CA . ALA A 1 90 ? 2.771 -14.761 6.038 1.00 97.81 90 ALA A CA 1
ATOM 720 C C . ALA A 1 90 ? 2.896 -13.266 6.354 1.00 97.81 90 ALA A C 1
ATOM 722 O O . ALA A 1 90 ? 2.220 -12.755 7.245 1.00 97.81 90 ALA A O 1
ATOM 723 N N . SER A 1 91 ? 3.736 -12.553 5.604 1.00 97.69 91 SER A N 1
ATOM 724 C CA . SER A 1 91 ? 3.947 -11.120 5.790 1.00 97.69 91 SER A CA 1
ATOM 725 C C . SER A 1 91 ? 2.702 -10.301 5.441 1.00 97.69 91 SER A C 1
ATOM 727 O O . SER A 1 91 ? 2.282 -9.430 6.202 1.00 97.69 91 SER A O 1
ATOM 729 N N . LEU A 1 92 ? 2.053 -10.636 4.324 1.00 97.69 92 LEU A N 1
ATOM 730 C CA . LEU A 1 92 ? 0.799 -10.021 3.905 1.00 97.69 92 LEU A CA 1
ATOM 731 C C . LEU A 1 92 ? -0.334 -10.303 4.898 1.00 97.69 92 LEU A C 1
ATOM 733 O O . LEU A 1 92 ? -1.100 -9.400 5.223 1.00 97.69 92 LEU A O 1
ATOM 737 N N . GLY A 1 93 ? -0.410 -11.533 5.413 1.00 97.62 93 GLY A N 1
ATOM 738 C CA . GLY A 1 93 ? -1.384 -11.952 6.419 1.00 97.62 93 GLY A CA 1
ATOM 739 C C . GLY A 1 93 ? -1.326 -11.086 7.673 1.00 97.62 93 GLY A C 1
ATOM 740 O O . GLY A 1 93 ? -2.351 -10.547 8.072 1.00 97.62 93 GLY A O 1
ATOM 741 N N . LYS A 1 94 ? -0.126 -10.832 8.215 1.00 97.69 94 LYS A N 1
ATOM 742 C CA . LYS A 1 94 ? 0.061 -9.933 9.371 1.00 97.69 94 LYS A CA 1
ATOM 743 C C . LYS A 1 94 ? -0.470 -8.523 9.121 1.00 97.69 94 LYS A C 1
ATOM 745 O O . LYS A 1 94 ? -0.992 -7.888 10.031 1.00 97.69 94 LYS A O 1
ATOM 750 N N . ILE A 1 95 ? -0.321 -8.010 7.897 1.00 98.06 95 ILE A N 1
ATOM 751 C CA . ILE A 1 95 ? -0.867 -6.696 7.543 1.00 98.06 95 ILE A CA 1
ATOM 752 C C . ILE A 1 95 ? -2.389 -6.761 7.514 1.00 98.06 95 ILE A C 1
ATOM 754 O O . ILE A 1 95 ? -3.017 -5.875 8.073 1.00 98.06 95 ILE A O 1
ATOM 758 N N . LEU A 1 96 ? -2.981 -7.799 6.920 1.00 96.94 96 LEU A N 1
ATOM 759 C CA . LEU A 1 96 ? -4.437 -7.954 6.813 1.00 96.94 96 LEU A CA 1
ATOM 760 C C . LEU A 1 96 ? -5.126 -8.274 8.145 1.00 96.94 96 LEU A C 1
ATOM 762 O O . LEU A 1 96 ? -6.290 -7.925 8.324 1.00 96.94 96 LEU A O 1
ATOM 766 N N . GLU A 1 97 ? -4.415 -8.884 9.092 1.00 96.81 97 GLU A N 1
ATOM 767 C CA . GLU A 1 97 ? -4.863 -9.031 10.482 1.00 96.81 97 GLU A CA 1
ATOM 768 C C . GLU A 1 97 ? -5.012 -7.678 11.182 1.00 96.81 97 GLU A C 1
ATOM 770 O O . GLU A 1 97 ? -5.851 -7.528 12.069 1.00 96.81 97 GLU A O 1
ATOM 775 N N . VAL A 1 98 ? -4.212 -6.686 10.779 1.00 97.50 98 VAL A N 1
ATOM 776 C CA . VAL A 1 98 ? -4.333 -5.318 11.278 1.00 97.50 98 VAL A CA 1
ATOM 777 C C . VAL A 1 98 ? -5.323 -4.526 10.442 1.00 97.50 98 VAL A C 1
ATOM 779 O O . VAL A 1 98 ? -6.288 -3.995 10.975 1.00 97.50 98 VAL A O 1
ATOM 782 N N . ASP A 1 99 ? -5.089 -4.458 9.142 1.00 97.06 99 ASP A N 1
ATOM 783 C CA . ASP A 1 99 ? -5.793 -3.652 8.162 1.00 97.06 99 ASP A CA 1
ATOM 784 C C . ASP A 1 99 ? -6.472 -4.548 7.115 1.00 97.06 99 ASP A C 1
ATOM 786 O O . ASP A 1 99 ? -5.979 -4.764 6.002 1.00 97.06 99 ASP A O 1
ATOM 790 N N . TYR A 1 100 ? -7.640 -5.072 7.477 1.00 95.38 100 TYR A N 1
ATOM 791 C CA . TYR A 1 100 ? -8.386 -6.013 6.642 1.00 95.38 100 TYR A CA 1
ATOM 792 C C . TYR A 1 100 ? -8.899 -5.386 5.336 1.00 95.38 100 TYR A C 1
ATOM 794 O O . TYR A 1 100 ? -9.171 -6.099 4.367 1.00 95.38 100 TYR A O 1
ATOM 802 N N . SER A 1 101 ? -9.034 -4.055 5.270 1.00 95.12 101 SER A N 1
ATOM 803 C CA . SER A 1 101 ? -9.563 -3.371 4.088 1.00 95.12 101 SER A CA 1
ATOM 804 C C . SER A 1 101 ? -8.503 -3.066 3.029 1.00 95.12 101 SER A C 1
ATOM 806 O O . SER A 1 101 ? -8.859 -2.568 1.964 1.00 95.12 101 SER A O 1
ATOM 808 N N . ALA A 1 102 ? -7.231 -3.423 3.257 1.00 95.75 102 ALA A N 1
ATOM 809 C CA . ALA A 1 102 ? -6.111 -3.007 2.412 1.00 95.75 102 ALA A CA 1
ATOM 810 C C . ALA A 1 102 ? -6.299 -3.245 0.909 1.00 95.75 102 ALA A C 1
ATOM 812 O O . ALA A 1 102 ? -5.940 -2.382 0.112 1.00 95.75 102 ALA A O 1
ATOM 813 N N . PHE A 1 103 ? -6.898 -4.373 0.524 1.00 95.25 103 PHE A N 1
ATOM 814 C CA . PHE A 1 103 ? -7.166 -4.724 -0.877 1.00 95.25 103 PHE A CA 1
ATOM 815 C C . PHE A 1 103 ? -8.649 -4.725 -1.243 1.00 95.25 103 PHE A C 1
ATOM 817 O O . PHE A 1 103 ? -9.001 -5.145 -2.347 1.00 95.25 103 PHE A O 1
ATOM 824 N N . HIS A 1 104 ? -9.520 -4.280 -0.336 1.00 92.81 104 HIS A N 1
ATOM 825 C CA . HIS A 1 104 ? -10.945 -4.178 -0.608 1.00 92.81 104 HIS A CA 1
ATOM 826 C C . HIS A 1 104 ? -11.236 -2.925 -1.423 1.00 92.81 104 HIS A C 1
ATOM 828 O O . HIS A 1 104 ? -10.750 -1.835 -1.126 1.00 92.81 104 HIS A O 1
ATOM 834 N N . ARG A 1 105 ? -12.039 -3.093 -2.470 1.00 88.06 105 ARG A N 1
ATOM 835 C CA . ARG A 1 105 ? -12.409 -2.017 -3.386 1.00 88.06 105 ARG A CA 1
ATOM 836 C C . ARG A 1 105 ? -13.895 -2.083 -3.647 1.00 88.06 105 ARG A C 1
ATOM 838 O O . ARG A 1 105 ? -14.439 -3.179 -3.793 1.00 88.06 105 ARG A O 1
ATOM 845 N N . GLU A 1 106 ? -14.518 -0.921 -3.762 1.00 86.62 106 GLU A N 1
ATOM 846 C CA . GLU A 1 106 ? -15.887 -0.847 -4.243 1.00 86.62 106 GLU A CA 1
ATOM 847 C C . GLU A 1 106 ? -15.892 -1.122 -5.749 1.00 86.62 106 GLU A C 1
ATOM 849 O O . GLU A 1 106 ? -15.258 -0.415 -6.537 1.00 86.62 106 GLU A O 1
ATOM 854 N N . ILE A 1 107 ? -16.584 -2.184 -6.148 1.00 85.19 107 ILE A N 1
ATOM 855 C CA . ILE A 1 107 ? -16.758 -2.557 -7.547 1.00 85.19 107 ILE A CA 1
ATOM 856 C C . ILE A 1 107 ? -18.240 -2.638 -7.886 1.00 85.19 107 ILE A C 1
ATOM 858 O O . ILE A 1 107 ? -19.078 -3.003 -7.059 1.00 85.19 107 ILE A O 1
ATOM 862 N N . VAL A 1 108 ? -18.557 -2.325 -9.140 1.00 84.38 108 VAL A N 1
ATOM 863 C CA . VAL A 1 108 ? -19.898 -2.531 -9.677 1.00 84.38 108 VAL A CA 1
ATOM 864 C C . VAL A 1 108 ? -20.053 -4.009 -10.014 1.00 84.38 108 VAL A C 1
ATOM 866 O O . VAL A 1 108 ? -19.460 -4.507 -10.969 1.00 84.38 108 VAL A O 1
ATOM 869 N N . TYR A 1 109 ? -20.857 -4.702 -9.223 1.00 83.12 109 TYR A N 1
ATOM 870 C CA . TYR A 1 109 ? -21.267 -6.070 -9.466 1.00 83.12 109 TYR A CA 1
ATOM 871 C C . TYR A 1 109 ? -22.545 -6.098 -10.304 1.00 83.12 109 TYR A C 1
ATOM 873 O O . TYR A 1 109 ? -23.552 -5.472 -9.964 1.00 83.12 109 TYR A O 1
ATOM 881 N N . ASN A 1 110 ? -22.488 -6.831 -11.411 1.00 81.75 110 ASN A N 1
ATOM 882 C CA . ASN A 1 110 ? -23.616 -7.099 -12.289 1.00 81.75 110 ASN A CA 1
ATOM 883 C C . ASN A 1 110 ? -23.713 -8.615 -12.473 1.00 81.75 110 ASN A C 1
ATOM 885 O O . ASN A 1 110 ? -22.708 -9.278 -12.735 1.00 81.75 110 ASN A O 1
ATOM 889 N N . ASN A 1 111 ? -24.917 -9.145 -12.314 1.00 79.12 111 ASN A N 1
ATOM 890 C CA . ASN A 1 111 ? -25.245 -10.531 -12.575 1.00 79.12 111 ASN A CA 1
ATOM 891 C C . ASN A 1 111 ? -26.653 -10.601 -13.179 1.00 79.12 111 ASN A C 1
ATOM 893 O O . ASN A 1 111 ? -27.652 -10.689 -12.457 1.00 79.12 111 ASN A O 1
ATOM 897 N N . GLN A 1 112 ? -26.712 -10.528 -14.511 1.00 73.38 112 GLN A N 1
ATOM 898 C CA . GLN A 1 112 ? -27.962 -10.524 -15.277 1.00 73.38 112 GLN A CA 1
ATOM 899 C C . GLN A 1 112 ? -28.764 -11.813 -15.067 1.00 73.38 112 GLN A C 1
ATOM 901 O O . GLN A 1 112 ? -29.971 -11.739 -14.846 1.00 73.38 112 GLN A O 1
ATOM 906 N N . ASP A 1 113 ? -28.085 -12.963 -15.004 1.00 69.69 113 ASP A N 1
ATOM 907 C CA . ASP A 1 113 ? -28.699 -14.279 -14.766 1.00 69.69 113 ASP A CA 1
ATOM 908 C C . ASP A 1 113 ? -29.405 -14.370 -13.403 1.00 69.69 113 ASP A C 1
ATOM 910 O O . ASP A 1 113 ? -30.257 -15.229 -13.186 1.00 69.69 113 ASP A O 1
ATOM 914 N N . ARG A 1 114 ? -29.056 -13.477 -12.466 1.00 67.81 114 ARG A N 1
ATOM 915 C CA . ARG A 1 114 ? -29.618 -13.416 -11.107 1.00 67.81 114 ARG A CA 1
ATOM 916 C C . ARG A 1 114 ? -30.449 -12.158 -10.848 1.00 67.81 114 ARG A C 1
ATOM 918 O O . ARG A 1 114 ? -30.766 -11.870 -9.696 1.00 67.81 114 ARG A O 1
ATOM 925 N N . GLY A 1 115 ? -30.776 -11.388 -11.889 1.00 65.94 115 GLY A N 1
ATOM 926 C CA . GLY A 1 115 ? -31.551 -10.146 -11.775 1.00 65.94 115 GLY A CA 1
ATOM 927 C C . GLY A 1 115 ? -30.822 -9.000 -11.056 1.00 65.94 115 GLY A C 1
ATOM 928 O O . GLY A 1 115 ? -31.444 -7.998 -10.704 1.00 65.94 115 GLY A O 1
ATOM 929 N N . ILE A 1 116 ? -29.508 -9.115 -10.833 1.00 74.31 116 ILE A N 1
ATOM 930 C CA . ILE A 1 116 ? -28.693 -8.074 -10.198 1.00 74.31 116 ILE A CA 1
ATOM 931 C C . ILE A 1 116 ? -28.157 -7.162 -11.297 1.00 74.31 116 ILE A C 1
ATOM 933 O O . ILE A 1 116 ? -27.125 -7.434 -11.900 1.00 74.31 116 ILE A O 1
ATOM 937 N N . VAL A 1 117 ? -28.854 -6.057 -11.554 1.00 72.50 117 VAL A N 1
ATOM 938 C CA . VAL A 1 117 ? -28.468 -5.119 -12.621 1.00 72.50 117 VAL A CA 1
ATOM 939 C C . VAL A 1 117 ? -27.215 -4.322 -12.246 1.00 72.50 117 VAL A C 1
ATOM 941 O O . VAL A 1 117 ? -26.311 -4.147 -13.062 1.00 72.50 117 VAL A O 1
ATOM 944 N N . ARG A 1 118 ? -27.164 -3.806 -11.012 1.00 80.81 118 ARG A N 1
ATOM 945 C CA . ARG A 1 118 ? -26.060 -2.971 -10.530 1.00 80.81 118 ARG A CA 1
ATOM 946 C C . ARG A 1 118 ? -26.037 -2.921 -9.003 1.00 80.81 118 ARG A C 1
ATOM 948 O O . ARG A 1 118 ? -26.843 -2.213 -8.401 1.00 80.81 118 ARG A O 1
ATOM 955 N N . GLU A 1 119 ? -25.090 -3.620 -8.392 1.00 82.25 119 GLU A N 1
ATOM 956 C CA . GLU A 1 119 ? -24.836 -3.573 -6.949 1.00 82.25 119 GLU A CA 1
ATOM 957 C C . GLU A 1 119 ? -23.409 -3.089 -6.681 1.00 82.25 119 GLU A C 1
ATOM 959 O O . GLU A 1 119 ? -22.481 -3.507 -7.366 1.00 82.25 119 GLU A O 1
ATOM 964 N N . LEU A 1 120 ? -23.217 -2.204 -5.703 1.00 84.31 120 LEU A N 1
ATOM 965 C CA . LEU A 1 120 ? -21.879 -1.816 -5.254 1.00 84.31 120 LEU A CA 1
ATOM 966 C C . LEU A 1 120 ? -21.444 -2.773 -4.150 1.00 84.31 120 LEU A C 1
ATOM 968 O O . LEU A 1 120 ? -22.133 -2.919 -3.139 1.00 84.31 120 LEU A O 1
ATOM 972 N N . VAL A 1 121 ? -20.323 -3.457 -4.366 1.00 87.56 121 VAL A N 1
ATOM 973 C CA . VAL A 1 121 ? -19.794 -4.435 -3.414 1.00 87.56 121 VAL A CA 1
ATOM 974 C C . VAL A 1 121 ? -18.332 -4.162 -3.108 1.00 87.56 121 VAL A C 1
ATOM 976 O O . VAL A 1 121 ? -17.545 -3.878 -4.008 1.00 87.56 121 VAL A O 1
ATOM 979 N N . MET A 1 122 ? -17.961 -4.299 -1.838 1.00 90.12 122 MET A N 1
ATOM 980 C CA . MET A 1 122 ? -16.574 -4.322 -1.396 1.00 90.12 122 MET A CA 1
ATOM 981 C C . MET A 1 122 ? -15.996 -5.705 -1.665 1.00 90.12 122 MET A C 1
ATOM 983 O O . MET A 1 122 ? -16.340 -6.678 -0.993 1.00 90.12 122 MET A O 1
ATOM 987 N N . LYS A 1 123 ? -15.118 -5.795 -2.666 1.00 89.44 123 LYS A N 1
ATOM 988 C CA . LYS A 1 123 ? -14.456 -7.044 -3.049 1.00 89.44 123 LYS A CA 1
ATOM 989 C C . LYS A 1 123 ? -12.949 -6.950 -2.819 1.00 89.44 123 LYS A C 1
ATOM 991 O O . LYS A 1 123 ? -12.349 -5.953 -3.229 1.00 89.44 123 LYS A O 1
ATOM 996 N N . PRO A 1 124 ? -12.316 -7.972 -2.214 1.00 91.38 124 PRO A N 1
ATOM 997 C CA . PRO A 1 124 ? -10.866 -8.041 -2.159 1.00 91.38 124 PRO A CA 1
ATOM 998 C C . PRO A 1 124 ? -10.306 -8.341 -3.554 1.00 91.38 124 PRO A C 1
ATOM 1000 O O . PRO A 1 124 ? -10.683 -9.324 -4.193 1.00 91.38 124 PRO A O 1
ATOM 1003 N N . VAL A 1 125 ? -9.389 -7.498 -4.023 1.00 93.38 125 VAL A N 1
ATOM 1004 C CA . VAL A 1 125 ? -8.639 -7.709 -5.266 1.00 93.38 125 VAL A CA 1
ATOM 1005 C C . VAL A 1 125 ? -7.159 -7.773 -4.915 1.00 93.38 125 VAL A C 1
ATOM 1007 O O . VAL A 1 125 ? -6.489 -6.743 -4.783 1.00 93.38 125 VAL A O 1
ATOM 1010 N N . MET A 1 126 ? -6.677 -9.003 -4.729 1.00 94.69 126 MET A N 1
ATOM 1011 C CA . MET A 1 126 ? -5.300 -9.272 -4.322 1.00 94.69 126 MET A CA 1
ATOM 1012 C C . MET A 1 126 ? -4.310 -8.839 -5.411 1.00 94.69 126 MET A C 1
ATOM 1014 O O . MET A 1 126 ? -4.607 -8.990 -6.600 1.00 94.69 126 MET A O 1
ATOM 1018 N N . PRO A 1 127 ? -3.147 -8.292 -5.026 1.00 95.50 127 PRO A N 1
ATOM 1019 C CA . PRO A 1 127 ? -2.106 -7.941 -5.972 1.00 95.50 127 PRO A CA 1
ATOM 1020 C C . PRO A 1 127 ? -1.395 -9.193 -6.492 1.00 95.50 127 PRO A C 1
ATOM 1022 O O . PRO A 1 127 ? -1.367 -10.247 -5.856 1.00 95.50 127 PRO A O 1
ATOM 1025 N N . GLU A 1 128 ? -0.760 -9.033 -7.638 1.00 95.31 128 GLU A N 1
ATOM 1026 C CA . GLU A 1 128 ? 0.186 -9.971 -8.210 1.00 95.31 128 GLU A CA 1
ATOM 1027 C C . GLU A 1 128 ? 1.584 -9.598 -7.734 1.00 95.31 128 GLU A C 1
ATOM 1029 O O . GLU A 1 128 ? 2.031 -8.460 -7.900 1.00 95.31 128 GLU A O 1
ATOM 1034 N N . PHE A 1 129 ? 2.272 -10.563 -7.132 1.00 96.31 129 PHE A N 1
ATOM 1035 C CA . PHE A 1 129 ? 3.647 -10.390 -6.694 1.00 96.31 129 PHE A CA 1
ATOM 1036 C C . PHE A 1 129 ? 4.596 -10.883 -7.778 1.00 96.31 129 PHE A C 1
ATOM 1038 O O . PHE A 1 129 ? 4.519 -12.034 -8.206 1.00 96.31 129 PHE A O 1
ATOM 1045 N N . ILE A 1 130 ? 5.491 -10.003 -8.212 1.00 95.56 130 ILE A N 1
ATOM 1046 C CA . ILE A 1 130 ? 6.483 -10.280 -9.245 1.00 95.56 130 ILE A CA 1
ATOM 1047 C C . ILE A 1 130 ? 7.843 -10.365 -8.564 1.00 95.56 130 ILE A C 1
ATOM 1049 O O . ILE A 1 130 ? 8.314 -9.382 -7.995 1.00 95.56 130 ILE A O 1
ATOM 1053 N N . LEU A 1 131 ? 8.468 -11.540 -8.613 1.00 96.00 131 LEU A N 1
ATOM 1054 C CA . LEU A 1 131 ? 9.815 -11.740 -8.088 1.00 96.00 131 LEU A CA 1
ATOM 1055 C C . LEU A 1 131 ? 10.840 -11.309 -9.136 1.00 96.00 131 LEU A C 1
ATOM 1057 O O . LEU A 1 131 ? 10.961 -11.914 -10.198 1.00 96.00 131 LEU A O 1
ATOM 1061 N N . ILE A 1 132 ? 11.574 -10.249 -8.826 1.00 95.12 132 ILE A N 1
ATOM 1062 C CA . ILE A 1 132 ? 12.601 -9.674 -9.684 1.00 95.12 132 ILE A CA 1
ATOM 1063 C C . ILE A 1 132 ? 13.951 -10.306 -9.334 1.00 95.12 132 ILE A C 1
ATOM 1065 O O . ILE A 1 132 ? 14.319 -10.296 -8.158 1.00 95.12 132 ILE A O 1
ATOM 1069 N N . PRO A 1 133 ? 14.725 -10.826 -10.305 1.00 92.88 133 PRO A N 1
ATOM 1070 C CA . PRO A 1 133 ? 15.998 -11.498 -10.046 1.00 92.88 133 PRO A CA 1
ATOM 1071 C C . PRO A 1 133 ? 17.078 -10.491 -9.630 1.00 92.88 133 PRO A C 1
ATOM 1073 O O . PRO A 1 133 ? 17.886 -10.011 -10.426 1.00 92.88 133 PRO A O 1
ATOM 1076 N N . THR A 1 134 ? 17.062 -10.134 -8.352 1.00 92.94 134 THR A N 1
ATOM 1077 C CA . THR A 1 134 ? 18.009 -9.225 -7.717 1.00 92.94 134 THR A CA 1
ATOM 1078 C C . THR A 1 134 ? 18.116 -9.541 -6.232 1.00 92.94 134 THR A C 1
ATOM 1080 O O . THR A 1 134 ? 17.160 -10.037 -5.626 1.00 92.94 134 THR A O 1
ATOM 1083 N N . PHE A 1 135 ? 19.276 -9.235 -5.655 1.00 94.06 135 PHE A N 1
ATOM 1084 C CA . PHE A 1 135 ? 19.422 -9.110 -4.213 1.00 94.06 135 PHE A CA 1
ATOM 1085 C C . PHE A 1 135 ? 19.115 -7.658 -3.853 1.00 94.06 135 PHE A C 1
ATOM 1087 O O . PHE A 1 135 ? 19.905 -6.761 -4.141 1.00 94.06 135 PHE A O 1
ATOM 1094 N N . GLY A 1 136 ? 17.921 -7.418 -3.319 1.00 93.38 136 GLY A N 1
ATOM 1095 C CA . GLY A 1 136 ? 17.368 -6.078 -3.188 1.00 93.38 136 GLY A CA 1
ATOM 1096 C C . GLY A 1 136 ? 16.943 -5.708 -1.778 1.00 93.38 136 GLY A C 1
ATOM 1097 O O . GLY A 1 136 ? 16.692 -6.555 -0.921 1.00 93.38 136 GLY A O 1
ATOM 1098 N N . GLU A 1 137 ? 16.827 -4.404 -1.567 1.00 93.75 137 GLU A N 1
ATOM 1099 C CA . GLU A 1 137 ? 16.486 -3.784 -0.283 1.00 93.75 137 GLU A CA 1
ATOM 1100 C C . GLU A 1 137 ? 15.110 -3.112 -0.311 1.00 93.75 137 GLU A C 1
ATOM 1102 O O . GLU A 1 137 ? 14.692 -2.498 0.669 1.00 93.75 137 GLU A O 1
ATOM 1107 N N . ARG A 1 138 ? 14.406 -3.153 -1.450 1.00 95.00 138 ARG A N 1
ATOM 1108 C CA . ARG A 1 138 ? 13.144 -2.430 -1.627 1.00 95.00 138 ARG A CA 1
ATOM 1109 C C . ARG A 1 138 ? 12.095 -3.254 -2.351 1.00 95.00 138 ARG A C 1
ATOM 1111 O O . ARG A 1 138 ? 12.358 -3.879 -3.374 1.00 95.00 138 ARG A O 1
ATOM 1118 N N . ALA A 1 139 ? 10.871 -3.157 -1.849 1.00 95.81 139 ALA A N 1
ATOM 1119 C CA . ALA A 1 139 ? 9.673 -3.549 -2.567 1.00 95.81 139 ALA A CA 1
ATOM 1120 C C . ALA A 1 139 ? 9.118 -2.352 -3.347 1.00 95.81 139 ALA A C 1
ATOM 1122 O O . ALA A 1 139 ? 9.180 -1.207 -2.888 1.00 95.81 139 ALA A O 1
ATOM 1123 N N . VAL A 1 140 ? 8.559 -2.612 -4.524 1.00 95.00 140 VAL A N 1
ATOM 1124 C CA . VAL A 1 140 ? 8.054 -1.579 -5.427 1.00 95.00 140 VAL A CA 1
ATOM 1125 C C . VAL A 1 140 ? 6.597 -1.876 -5.740 1.00 95.00 140 VAL A C 1
ATOM 1127 O O . VAL A 1 140 ? 6.274 -2.894 -6.343 1.00 95.00 140 VAL A O 1
ATOM 1130 N N . MET A 1 141 ? 5.702 -0.969 -5.354 1.00 95.25 141 MET A N 1
ATOM 1131 C CA . MET A 1 141 ? 4.353 -0.955 -5.913 1.00 95.25 141 MET A CA 1
ATOM 1132 C C . MET A 1 141 ? 4.479 -0.468 -7.356 1.00 95.25 141 MET A C 1
ATOM 1134 O O . MET A 1 141 ? 4.783 0.703 -7.577 1.00 95.25 141 MET A O 1
ATOM 1138 N N . TRP A 1 142 ? 4.373 -1.397 -8.307 1.00 94.50 142 TRP A N 1
ATOM 1139 C CA . TRP A 1 142 ? 4.649 -1.134 -9.715 1.00 94.50 142 TRP A CA 1
ATOM 1140 C C . TRP A 1 142 ? 3.450 -0.501 -10.408 1.00 94.50 142 TRP A C 1
ATOM 1142 O O . TRP A 1 142 ? 3.599 0.461 -11.150 1.00 94.50 142 TRP A O 1
ATOM 1152 N N . GLN A 1 143 ? 2.265 -1.054 -10.165 1.00 93.88 143 GLN A N 1
ATOM 1153 C CA . GLN A 1 143 ? 1.043 -0.665 -10.852 1.00 93.88 143 GLN A CA 1
ATOM 1154 C C . GLN A 1 143 ? -0.162 -0.954 -9.964 1.00 93.88 143 GLN A C 1
ATOM 1156 O O . GLN A 1 143 ? -0.346 -2.082 -9.517 1.00 93.88 143 GLN A O 1
ATOM 1161 N N . GLU A 1 144 ? -1.005 0.039 -9.715 1.00 92.94 144 GLU A N 1
ATOM 1162 C CA . GLU A 1 144 ? -2.188 -0.098 -8.867 1.00 92.94 144 GLU A CA 1
ATOM 1163 C C . GLU A 1 144 ? -3.399 -0.665 -9.623 1.00 92.94 144 GLU A C 1
ATOM 1165 O O . GLU A 1 144 ? -4.195 -1.408 -9.041 1.00 92.94 144 GLU A O 1
ATOM 1170 N N . LEU A 1 145 ? -3.516 -0.349 -10.920 1.00 90.81 145 LEU A N 1
ATOM 1171 C CA . LEU A 1 145 ? -4.589 -0.784 -11.818 1.00 90.81 145 LEU A CA 1
ATOM 1172 C C . LEU A 1 145 ? -4.058 -1.076 -13.229 1.00 90.81 145 LEU A C 1
ATOM 1174 O O . LEU A 1 145 ? -3.138 -0.422 -13.714 1.00 90.81 145 LEU A O 1
ATOM 1178 N N . THR A 1 146 ? -4.676 -2.026 -13.925 1.00 86.12 146 THR A N 1
ATOM 1179 C CA . THR A 1 146 ? -4.468 -2.295 -15.350 1.00 86.12 146 THR A CA 1
ATOM 1180 C C . THR A 1 146 ? -5.514 -1.548 -16.170 1.00 86.12 146 THR A C 1
ATOM 1182 O O . THR A 1 146 ? -6.719 -1.801 -16.067 1.00 86.12 146 THR A O 1
ATOM 1185 N N . GLY A 1 147 ? -5.046 -0.592 -16.975 1.00 81.38 147 GLY A N 1
ATOM 1186 C CA . GLY A 1 147 ? -5.901 0.298 -17.749 1.00 81.38 147 GLY A CA 1
ATOM 1187 C C . GLY A 1 147 ? -6.875 1.075 -16.857 1.00 81.38 147 GLY A C 1
ATOM 1188 O O . GLY A 1 147 ? -6.494 1.681 -15.858 1.00 81.38 147 GLY A O 1
ATOM 1189 N N . ARG A 1 148 ? -8.163 1.052 -17.216 1.00 78.75 148 ARG A N 1
ATOM 1190 C CA . ARG A 1 148 ? -9.247 1.733 -16.475 1.00 78.75 148 ARG A CA 1
ATOM 1191 C C . ARG A 1 148 ? -10.141 0.770 -15.689 1.00 78.75 148 ARG A C 1
ATOM 1193 O O . ARG A 1 148 ? -11.253 1.126 -15.307 1.00 78.75 148 ARG A O 1
ATOM 1200 N N . ILE A 1 149 ? -9.690 -0.467 -15.492 1.00 83.88 149 ILE A N 1
ATOM 1201 C CA . ILE A 1 149 ? -10.493 -1.524 -14.880 1.00 83.88 149 ILE A CA 1
ATOM 1202 C C . ILE A 1 149 ? -10.266 -1.488 -13.369 1.00 83.88 149 ILE A C 1
ATOM 1204 O O . ILE A 1 149 ? -9.272 -2.000 -12.878 1.00 83.88 149 ILE A O 1
ATOM 1208 N N . THR A 1 150 ? -11.202 -0.933 -12.599 1.00 81.12 150 THR A N 1
ATOM 1209 C CA . THR A 1 150 ? -11.064 -0.800 -11.130 1.00 81.12 150 THR A CA 1
ATOM 1210 C C . THR A 1 150 ? -10.904 -2.140 -10.396 1.00 81.12 150 THR A C 1
ATOM 1212 O O . THR A 1 150 ? -10.302 -2.209 -9.320 1.00 81.12 150 THR A O 1
ATOM 1215 N N . ALA A 1 151 ? -11.406 -3.220 -11.000 1.00 85.25 151 ALA A N 1
ATOM 1216 C CA . ALA A 1 151 ? -11.317 -4.586 -10.496 1.00 85.25 151 ALA A CA 1
ATOM 1217 C C . ALA A 1 151 ? -10.023 -5.329 -10.893 1.00 85.25 151 ALA A C 1
ATOM 1219 O O . ALA A 1 151 ? -9.871 -6.495 -10.535 1.00 85.25 151 ALA A O 1
ATOM 1220 N N . SER A 1 152 ? -9.097 -4.704 -11.631 1.00 90.62 152 SER A N 1
ATOM 1221 C CA . SER A 1 152 ? -7.849 -5.360 -12.034 1.00 90.62 152 SER A CA 1
ATOM 1222 C C . SER A 1 152 ? -6.897 -5.556 -10.845 1.00 90.62 152 SER A C 1
ATOM 1224 O O . SER A 1 152 ? -6.768 -4.639 -10.021 1.00 90.62 152 SER A O 1
ATOM 1226 N N . PRO A 1 153 ? -6.153 -6.670 -10.777 1.00 92.69 153 PRO A N 1
ATOM 1227 C CA . PRO A 1 153 ? -5.066 -6.835 -9.819 1.00 92.69 153 PRO A CA 1
ATOM 1228 C C . PRO A 1 153 ? -4.009 -5.733 -9.940 1.00 92.69 153 PRO A C 1
ATOM 1230 O O . PRO A 1 153 ? -3.692 -5.274 -11.036 1.00 92.69 153 PRO A O 1
ATOM 1233 N N . ALA A 1 154 ? -3.459 -5.322 -8.800 1.00 94.56 154 ALA A N 1
ATOM 1234 C CA . ALA A 1 154 ? -2.252 -4.500 -8.774 1.00 94.56 154 ALA A CA 1
ATOM 1235 C C . ALA A 1 154 ? -1.014 -5.378 -9.019 1.00 94.56 154 ALA A C 1
ATOM 1237 O O . ALA A 1 154 ? -1.088 -6.590 -8.846 1.00 94.56 154 ALA A O 1
ATOM 1238 N N . ARG A 1 155 ? 0.128 -4.788 -9.368 1.00 95.44 155 ARG A N 1
ATOM 1239 C CA . ARG A 1 155 ? 1.422 -5.471 -9.506 1.00 95.44 155 ARG A CA 1
ATOM 1240 C C . ARG A 1 155 ? 2.398 -4.904 -8.486 1.00 95.44 155 ARG A C 1
ATOM 1242 O O . ARG A 1 155 ? 2.631 -3.695 -8.444 1.00 95.44 155 ARG A O 1
ATOM 1249 N N . ILE A 1 156 ? 2.964 -5.775 -7.659 1.00 97.00 156 ILE A N 1
ATOM 1250 C CA . ILE A 1 156 ? 3.981 -5.432 -6.665 1.00 97.00 156 ILE A CA 1
ATOM 1251 C C . ILE A 1 156 ? 5.241 -6.222 -7.000 1.00 97.00 156 ILE A C 1
ATOM 1253 O O . ILE A 1 156 ? 5.237 -7.450 -6.978 1.00 97.00 156 ILE A O 1
ATOM 1257 N N . ALA A 1 157 ? 6.322 -5.515 -7.297 1.00 96.69 157 ALA A N 1
ATOM 1258 C CA . ALA A 1 157 ? 7.625 -6.109 -7.526 1.00 96.69 157 ALA A CA 1
ATOM 1259 C C . ALA A 1 157 ? 8.380 -6.264 -6.199 1.00 96.69 157 ALA A C 1
ATOM 1261 O O . ALA A 1 157 ? 8.494 -5.328 -5.401 1.00 96.69 157 ALA A O 1
ATOM 1262 N N . LEU A 1 158 ? 8.896 -7.465 -5.973 1.00 97.38 158 LEU A N 1
ATOM 1263 C CA . LEU A 1 158 ? 9.709 -7.835 -4.824 1.00 97.38 158 LEU A CA 1
ATOM 1264 C C . LEU A 1 158 ? 11.049 -8.372 -5.322 1.00 97.38 158 LEU A C 1
ATOM 1266 O O . LEU A 1 158 ? 11.082 -9.052 -6.347 1.00 97.38 158 LEU A O 1
ATOM 1270 N N . PRO A 1 159 ? 12.157 -8.108 -4.620 1.00 95.88 159 PRO A N 1
ATOM 1271 C CA . PRO A 1 159 ? 13.414 -8.746 -4.958 1.00 95.88 159 PRO A CA 1
ATOM 1272 C C . PRO A 1 159 ? 13.324 -10.249 -4.659 1.00 95.88 159 PRO A C 1
ATOM 1274 O O . PRO A 1 159 ? 12.722 -10.659 -3.669 1.00 95.88 159 PRO A O 1
ATOM 1277 N N . LEU A 1 160 ? 13.928 -11.072 -5.513 1.00 95.88 160 LEU A N 1
ATOM 1278 C CA . LEU A 1 160 ? 13.998 -12.522 -5.329 1.00 95.88 160 LEU A CA 1
ATOM 1279 C C . LEU A 1 160 ? 14.810 -12.892 -4.081 1.00 95.88 160 LEU A C 1
ATOM 1281 O O . LEU A 1 160 ? 14.513 -13.890 -3.429 1.00 95.88 160 LEU A O 1
ATOM 1285 N N . PHE A 1 161 ? 15.802 -12.071 -3.729 1.00 95.50 161 PHE A N 1
ATOM 1286 C CA . PHE A 1 161 ? 16.567 -12.199 -2.494 1.00 95.50 161 PHE A CA 1
ATOM 1287 C C . PHE A 1 161 ? 16.580 -10.878 -1.737 1.00 95.50 161 PHE A C 1
ATOM 1289 O O . PHE A 1 161 ? 16.719 -9.813 -2.335 1.00 95.50 161 PHE A O 1
ATOM 1296 N N . THR A 1 162 ? 16.482 -10.932 -0.416 1.00 95.19 162 THR A N 1
ATOM 1297 C CA . THR A 1 162 ? 16.614 -9.745 0.422 1.00 95.19 162 THR A CA 1
ATOM 1298 C C . THR A 1 162 ? 17.262 -10.067 1.762 1.00 95.19 162 THR A C 1
ATOM 1300 O O . THR A 1 162 ? 16.964 -11.083 2.388 1.00 95.19 162 THR A O 1
ATOM 1303 N N . GLY A 1 163 ? 18.167 -9.190 2.200 1.00 92.50 163 GLY A N 1
ATOM 1304 C CA . GLY A 1 163 ? 18.662 -9.160 3.579 1.00 92.50 163 GLY A CA 1
ATOM 1305 C C . GLY A 1 163 ? 17.781 -8.317 4.506 1.00 92.50 163 GLY A C 1
ATOM 1306 O O . GLY A 1 163 ? 17.995 -8.304 5.717 1.00 92.50 163 GLY A O 1
ATOM 1307 N N . GLU A 1 164 ? 16.793 -7.612 3.951 1.00 94.06 164 GLU A N 1
ATOM 1308 C CA . GLU A 1 164 ? 15.882 -6.767 4.709 1.00 94.06 164 GLU A CA 1
ATOM 1309 C C . GLU A 1 164 ? 14.785 -7.581 5.396 1.00 94.06 164 GLU A C 1
ATOM 1311 O O . GLU A 1 164 ? 14.460 -8.718 5.045 1.00 94.06 164 GLU A O 1
ATOM 1316 N N . ASN A 1 165 ? 14.156 -6.964 6.392 1.00 94.50 165 ASN A N 1
ATOM 1317 C CA . ASN A 1 165 ? 12.997 -7.560 7.034 1.00 94.50 165 ASN A CA 1
ATOM 1318 C C . ASN A 1 165 ? 11.796 -7.572 6.067 1.00 94.50 165 ASN A C 1
ATOM 1320 O O . ASN A 1 165 ? 11.285 -6.516 5.685 1.00 94.50 165 ASN A O 1
ATOM 1324 N N . MET A 1 166 ? 11.310 -8.771 5.738 1.00 94.88 166 MET A N 1
ATOM 1325 C CA . MET A 1 166 ? 10.200 -8.973 4.801 1.00 94.88 166 MET A CA 1
ATOM 1326 C C . MET A 1 166 ? 8.916 -8.230 5.205 1.00 94.88 166 MET A C 1
ATOM 1328 O O . MET A 1 166 ? 8.256 -7.647 4.346 1.00 94.88 166 MET A O 1
ATOM 1332 N N . ASP A 1 167 ? 8.592 -8.174 6.502 1.00 96.75 167 ASP A N 1
ATOM 1333 C CA . ASP A 1 167 ? 7.418 -7.443 7.001 1.00 96.75 167 ASP A CA 1
ATOM 1334 C C . ASP A 1 167 ? 7.540 -5.942 6.746 1.00 96.75 167 ASP A C 1
ATOM 1336 O O . ASP A 1 167 ? 6.583 -5.304 6.314 1.00 96.75 167 ASP A O 1
ATOM 1340 N N . ASN A 1 168 ? 8.730 -5.370 6.922 1.00 96.50 168 ASN A N 1
ATOM 1341 C CA . ASN A 1 168 ? 8.960 -3.963 6.611 1.00 96.50 168 ASN A CA 1
ATOM 1342 C C . ASN A 1 168 ? 8.817 -3.662 5.114 1.00 96.50 168 ASN A C 1
ATOM 1344 O O . ASN A 1 168 ? 8.212 -2.644 4.771 1.00 96.50 168 ASN A O 1
ATOM 1348 N N . LEU A 1 169 ? 9.353 -4.528 4.246 1.00 96.44 169 LEU A N 1
ATOM 1349 C CA . LEU A 1 169 ? 9.228 -4.381 2.793 1.00 96.44 169 LEU A CA 1
ATOM 1350 C C . LEU A 1 169 ? 7.766 -4.457 2.352 1.00 96.44 169 LEU A C 1
ATOM 1352 O O . LEU A 1 169 ? 7.297 -3.606 1.594 1.00 96.44 169 LEU A O 1
ATOM 1356 N N . MET A 1 170 ? 7.038 -5.451 2.863 1.00 97.81 170 MET A N 1
ATOM 1357 C CA . MET A 1 170 ? 5.635 -5.650 2.526 1.00 97.81 170 MET A CA 1
ATOM 1358 C C . MET A 1 170 ? 4.776 -4.479 3.014 1.00 97.81 170 MET A C 1
ATOM 1360 O O . MET A 1 170 ? 3.972 -3.955 2.248 1.00 97.81 170 MET A O 1
ATOM 1364 N N . ILE A 1 171 ? 4.988 -3.998 4.245 1.00 98.12 171 ILE A N 1
ATOM 1365 C CA . ILE A 1 171 ? 4.279 -2.829 4.785 1.00 98.12 171 ILE A CA 1
ATOM 1366 C C . ILE A 1 171 ? 4.503 -1.592 3.908 1.00 98.12 171 ILE A C 1
ATOM 1368 O O . ILE A 1 171 ? 3.547 -0.871 3.629 1.00 98.12 171 ILE A O 1
ATOM 1372 N N . GLU A 1 172 ? 5.733 -1.338 3.447 1.00 96.50 172 GLU A N 1
ATOM 1373 C CA . GLU A 1 172 ? 6.005 -0.201 2.558 1.00 96.50 172 GLU A CA 1
ATOM 1374 C C . GLU A 1 172 ? 5.283 -0.349 1.209 1.00 96.50 172 GLU A C 1
ATOM 1376 O O . GLU A 1 172 ? 4.676 0.613 0.730 1.00 96.50 172 GLU A O 1
ATOM 1381 N N . ALA A 1 173 ? 5.308 -1.542 0.609 1.00 97.50 173 ALA A N 1
ATOM 1382 C CA . ALA A 1 173 ? 4.624 -1.807 -0.655 1.00 97.50 173 ALA A CA 1
ATOM 1383 C C . ALA A 1 173 ? 3.104 -1.638 -0.537 1.00 97.50 173 ALA A C 1
ATOM 1385 O O . ALA A 1 173 ? 2.494 -0.967 -1.373 1.00 97.50 173 ALA A O 1
ATOM 1386 N N . VAL A 1 174 ? 2.498 -2.187 0.521 1.00 98.12 174 VAL A N 1
ATOM 1387 C CA . VAL A 1 174 ? 1.060 -2.054 0.785 1.00 98.12 174 VAL A CA 1
ATOM 1388 C C . VAL A 1 174 ? 0.692 -0.603 1.070 1.00 98.12 174 VAL A C 1
ATOM 1390 O O . VAL A 1 174 ? -0.308 -0.123 0.545 1.00 98.12 174 VAL A O 1
ATOM 1393 N N . ALA A 1 175 ? 1.511 0.141 1.814 1.00 97.94 175 ALA A N 1
ATOM 1394 C CA . ALA A 1 175 ? 1.247 1.554 2.054 1.00 97.94 175 ALA A CA 1
ATOM 1395 C C . ALA A 1 175 ? 1.267 2.380 0.757 1.00 97.94 175 ALA A C 1
ATOM 1397 O O . ALA A 1 175 ? 0.379 3.199 0.521 1.00 97.94 175 ALA A O 1
ATOM 1398 N N . ARG A 1 176 ? 2.246 2.138 -0.123 1.00 96.88 176 ARG A N 1
ATOM 1399 C CA . ARG A 1 176 ? 2.289 2.775 -1.450 1.00 96.88 176 ARG A CA 1
ATOM 1400 C C . ARG A 1 176 ? 1.069 2.395 -2.286 1.00 96.88 176 ARG A C 1
ATOM 1402 O O . ARG A 1 176 ? 0.480 3.265 -2.918 1.00 96.88 176 ARG A O 1
ATOM 1409 N N . PHE A 1 177 ? 0.657 1.129 -2.245 1.00 96.94 177 PHE A N 1
ATOM 1410 C CA . PHE A 1 177 ? -0.551 0.669 -2.926 1.00 96.94 177 PHE A CA 1
ATOM 1411 C C . PHE A 1 177 ? -1.799 1.393 -2.418 1.00 96.94 177 PHE A C 1
ATOM 1413 O O . PHE A 1 177 ? -2.529 1.959 -3.224 1.00 96.94 177 PHE A O 1
ATOM 1420 N N . ARG A 1 178 ? -2.007 1.449 -1.096 1.00 95.81 178 ARG A N 1
ATOM 1421 C CA . ARG A 1 178 ? -3.119 2.166 -0.446 1.00 95.81 178 ARG A CA 1
ATOM 1422 C C . ARG A 1 178 ? -3.205 3.624 -0.892 1.00 95.81 178 ARG A C 1
ATOM 1424 O O . ARG A 1 178 ? -4.298 4.136 -1.131 1.00 95.81 178 ARG A O 1
ATOM 1431 N N . TRP A 1 179 ? -2.053 4.279 -1.005 1.00 95.81 179 TRP A N 1
ATOM 1432 C CA . TRP A 1 179 ? -1.964 5.658 -1.462 1.00 95.81 179 TRP A CA 1
ATOM 1433 C C . TRP A 1 179 ? -2.350 5.808 -2.938 1.00 95.81 179 TRP A C 1
ATOM 1435 O O . TRP A 1 179 ? -3.270 6.564 -3.256 1.00 95.81 179 TRP A O 1
ATOM 1445 N N . GLU A 1 180 ? -1.681 5.077 -3.835 1.00 94.06 180 GLU A N 1
ATOM 1446 C CA . GLU A 1 180 ? -1.894 5.226 -5.279 1.00 94.06 180 GLU A CA 1
ATOM 1447 C C . GLU A 1 180 ? -3.288 4.751 -5.702 1.00 94.06 180 GLU A C 1
ATOM 1449 O O . GLU A 1 180 ? -3.944 5.439 -6.479 1.00 94.06 180 GLU A O 1
ATOM 1454 N N . ILE A 1 181 ? -3.825 3.669 -5.122 1.00 92.69 181 ILE A N 1
ATOM 1455 C CA . ILE A 1 181 ? -5.198 3.247 -5.430 1.00 92.69 181 ILE A CA 1
ATOM 1456 C C . ILE A 1 181 ? -6.220 4.298 -4.991 1.00 92.69 181 ILE A C 1
ATOM 1458 O O . ILE A 1 181 ? -7.166 4.574 -5.724 1.00 92.69 181 ILE A O 1
ATOM 1462 N N . SER A 1 182 ? -6.028 4.940 -3.832 1.00 92.06 182 SER A N 1
ATOM 1463 C CA . SER A 1 182 ? -6.927 6.006 -3.377 1.00 92.06 182 SER A CA 1
ATOM 1464 C C . SER A 1 182 ? -6.866 7.231 -4.289 1.00 92.06 182 SER A C 1
ATOM 1466 O O . SER A 1 182 ? -7.904 7.826 -4.581 1.00 92.06 182 SER A O 1
ATOM 1468 N N . LYS A 1 183 ? -5.668 7.585 -4.759 1.00 90.75 183 LYS A N 1
ATOM 1469 C CA . LYS A 1 183 ? -5.446 8.673 -5.714 1.00 90.75 183 LYS A CA 1
ATOM 1470 C C . LYS A 1 183 ? -6.072 8.377 -7.077 1.00 90.75 183 LYS A C 1
ATOM 1472 O O . LYS A 1 183 ? -6.707 9.254 -7.654 1.00 90.75 183 LYS A O 1
ATOM 1477 N N . SER A 1 184 ? -5.932 7.154 -7.580 1.00 88.56 184 SER A N 1
ATOM 1478 C CA . SER A 1 184 ? -6.539 6.753 -8.849 1.00 88.56 184 SER A CA 1
ATOM 1479 C C . SER A 1 184 ? -8.066 6.717 -8.726 1.00 88.56 184 SER A C 1
ATOM 1481 O O . SER A 1 184 ? -8.759 7.289 -9.563 1.00 88.56 184 SER A O 1
ATOM 1483 N N . MET A 1 185 ? -8.613 6.158 -7.640 1.00 83.12 185 MET A N 1
ATOM 1484 C CA . MET A 1 185 ? -10.063 6.061 -7.411 1.00 83.12 185 MET A CA 1
ATOM 1485 C C . MET A 1 185 ? -10.748 7.410 -7.138 1.00 83.12 185 MET A C 1
ATOM 1487 O O . MET A 1 185 ? -11.895 7.595 -7.551 1.00 83.12 185 MET A O 1
ATOM 1491 N N . SER A 1 186 ? -10.071 8.376 -6.506 1.00 76.69 186 SER A N 1
ATOM 1492 C CA . SER A 1 186 ? -10.640 9.713 -6.270 1.00 76.69 186 SER A CA 1
ATOM 1493 C C . SER A 1 186 ? -10.897 10.490 -7.565 1.00 76.69 186 SER A C 1
ATOM 1495 O O . SER A 1 186 ? -11.818 11.301 -7.617 1.00 76.69 186 SER A O 1
ATOM 1497 N N . GLY A 1 187 ? -10.147 10.203 -8.636 1.00 65.25 187 GLY A N 1
ATOM 1498 C CA . GLY A 1 187 ? -10.406 10.756 -9.967 1.00 65.25 187 GLY A CA 1
ATOM 1499 C C . GLY A 1 187 ? -11.661 10.187 -10.644 1.00 65.25 187 GLY A C 1
ATOM 1500 O O . GLY A 1 187 ? -12.269 10.872 -11.469 1.00 65.25 187 GLY A O 1
ATOM 1501 N N . TYR A 1 188 ? -12.069 8.962 -10.289 1.00 59.16 188 TYR A N 1
ATOM 1502 C CA . TYR A 1 188 ? -13.228 8.275 -10.875 1.00 59.16 188 TYR A CA 1
ATOM 1503 C C . TYR A 1 188 ? -14.532 8.533 -10.106 1.00 59.16 188 TYR A C 1
ATOM 1505 O O . TYR A 1 188 ? -15.596 8.633 -10.723 1.00 59.16 188 TYR A O 1
ATOM 1513 N N . SER A 1 189 ? -14.473 8.674 -8.776 1.00 53.16 189 SER A N 1
ATOM 1514 C CA . SER A 1 189 ? -15.657 8.946 -7.952 1.00 53.16 189 SER A CA 1
ATOM 1515 C C . SER A 1 189 ? -15.983 10.444 -7.903 1.00 53.16 189 SER A C 1
ATOM 1517 O O . SER A 1 189 ? -15.671 11.139 -6.942 1.00 53.16 189 SER A O 1
ATOM 1519 N N . ARG A 1 190 ? -16.639 10.966 -8.947 1.00 43.75 190 ARG A N 1
ATOM 1520 C CA . ARG A 1 190 ? -17.265 12.307 -8.907 1.00 43.75 190 ARG A CA 1
ATOM 1521 C C . ARG A 1 190 ? -18.617 12.337 -8.182 1.00 43.75 190 ARG A C 1
ATOM 1523 O O . ARG A 1 190 ? -19.139 13.421 -7.951 1.00 43.75 190 ARG A O 1
ATOM 1530 N N . ASN A 1 191 ? -19.184 11.179 -7.831 1.00 39.53 191 ASN A N 1
ATOM 1531 C CA . ASN A 1 191 ? -20.594 11.073 -7.434 1.00 39.53 191 ASN A CA 1
ATOM 1532 C C . ASN A 1 191 ? -20.831 10.754 -5.946 1.00 39.53 191 ASN A C 1
ATOM 1534 O O . ASN A 1 191 ? -21.986 10.735 -5.531 1.00 39.53 191 ASN A O 1
ATOM 1538 N N . SER A 1 192 ? -19.791 10.512 -5.139 1.00 45.03 192 SER A N 1
ATOM 1539 C CA . SER A 1 192 ? -19.935 10.273 -3.694 1.00 45.03 192 SER A CA 1
ATOM 1540 C C . SER A 1 192 ? -19.472 11.495 -2.896 1.00 45.03 192 SER A C 1
ATOM 1542 O O . SER A 1 192 ? -18.339 11.567 -2.428 1.00 45.03 192 SER A O 1
ATOM 1544 N N . THR A 1 193 ? -20.351 12.481 -2.755 1.00 43.34 193 THR A N 1
ATOM 1545 C CA . THR A 1 193 ? -20.096 13.754 -2.061 1.00 43.34 193 THR A CA 1
ATOM 1546 C C . THR A 1 193 ? -19.947 13.623 -0.537 1.00 43.34 193 THR A C 1
ATOM 1548 O O . THR A 1 193 ? -19.604 14.604 0.116 1.00 43.34 193 THR A O 1
ATOM 1551 N N . GLU A 1 194 ? -20.213 12.449 0.048 1.00 49.91 194 GLU A N 1
ATOM 1552 C CA . GLU A 1 194 ? -20.349 12.296 1.507 1.00 49.91 194 GLU A CA 1
ATOM 1553 C C . GLU A 1 194 ? -19.088 11.786 2.229 1.00 49.91 194 GLU A C 1
ATOM 1555 O O . GLU A 1 194 ? -18.918 12.068 3.415 1.00 49.91 194 GLU A O 1
ATOM 1560 N N . GLU A 1 195 ? -18.162 11.102 1.547 1.00 61.25 195 GLU A N 1
ATOM 1561 C CA . GLU A 1 195 ? -16.953 10.552 2.179 1.00 61.25 195 GLU A CA 1
ATOM 1562 C C . GLU A 1 195 ? -15.693 10.915 1.375 1.00 61.25 195 GLU A C 1
ATOM 1564 O O . GLU A 1 195 ? -15.437 10.378 0.300 1.00 61.25 195 GLU A O 1
ATOM 1569 N N . GLY A 1 196 ? -14.890 11.853 1.900 1.00 74.00 196 GLY A N 1
ATOM 1570 C CA . GLY A 1 196 ? -13.580 12.206 1.329 1.00 74.00 196 GLY A CA 1
ATOM 1571 C C . GLY A 1 196 ? -12.644 10.995 1.247 1.00 74.00 196 GLY A C 1
ATOM 1572 O O . GLY A 1 196 ? -12.753 10.096 2.081 1.00 74.00 196 GLY A O 1
ATOM 1573 N N . SER A 1 197 ? -11.751 10.956 0.251 1.00 89.19 197 SER A N 1
ATOM 1574 C CA . SER A 1 197 ? -10.811 9.846 0.023 1.00 89.19 197 SER A CA 1
ATOM 1575 C C . SER A 1 197 ? -9.578 9.926 0.928 1.00 89.19 197 SER A C 1
ATOM 1577 O O . SER A 1 197 ? -9.218 11.006 1.390 1.00 89.19 197 SER A O 1
ATOM 1579 N N . LEU A 1 198 ? -8.877 8.800 1.135 1.00 93.00 198 LEU A N 1
ATOM 1580 C CA . LEU A 1 198 ? -7.602 8.779 1.868 1.00 93.00 198 LEU A CA 1
ATOM 1581 C C . LEU A 1 198 ? -6.609 9.798 1.300 1.00 93.00 198 LEU A C 1
ATOM 1583 O O . LEU A 1 198 ? -6.006 10.560 2.052 1.00 93.00 198 LEU A O 1
ATOM 1587 N N . TYR A 1 199 ? -6.465 9.824 -0.026 1.00 93.12 199 TYR A N 1
ATOM 1588 C CA . TYR A 1 199 ? -5.602 10.779 -0.708 1.00 93.12 199 TYR A CA 1
ATOM 1589 C C . TYR A 1 199 ? -6.000 12.228 -0.394 1.00 93.12 199 TYR A C 1
ATOM 1591 O O . TYR A 1 199 ? -5.132 13.029 -0.058 1.00 93.12 199 TYR A O 1
ATOM 1599 N N . ALA A 1 200 ? -7.287 12.577 -0.478 1.00 92.19 200 ALA A N 1
ATOM 1600 C CA . ALA A 1 200 ? -7.753 13.938 -0.210 1.00 92.19 200 ALA A CA 1
ATOM 1601 C C . ALA A 1 200 ? -7.550 14.323 1.265 1.00 92.19 200 ALA A C 1
ATOM 1603 O O . ALA A 1 200 ? -6.822 15.271 1.552 1.00 92.19 200 ALA A O 1
ATOM 1604 N N . ASP A 1 201 ? -8.086 13.524 2.191 1.00 93.81 201 ASP A N 1
ATOM 1605 C CA . ASP A 1 201 ? -8.042 13.797 3.631 1.00 93.81 201 ASP A CA 1
ATOM 1606 C C . ASP A 1 201 ? -6.598 13.931 4.147 1.00 93.81 201 ASP A C 1
ATOM 1608 O O . ASP A 1 201 ? -6.296 14.783 4.986 1.00 93.81 201 ASP A O 1
ATOM 1612 N N . TYR A 1 202 ? -5.681 13.094 3.649 1.00 95.44 202 TYR A N 1
ATOM 1613 C CA . TYR A 1 202 ? -4.283 13.122 4.075 1.00 95.44 202 TYR A CA 1
ATOM 1614 C C . TYR A 1 202 ? -3.498 14.288 3.449 1.00 95.44 202 TYR A C 1
ATOM 1616 O O . TYR A 1 202 ? -2.650 14.878 4.123 1.00 95.44 202 TYR A O 1
ATOM 1624 N N . ASN A 1 203 ? -3.786 14.672 2.197 1.00 93.50 203 ASN A N 1
ATOM 1625 C CA . ASN A 1 203 ? -3.205 15.886 1.611 1.00 93.50 203 ASN A CA 1
ATOM 1626 C C . ASN A 1 203 ? -3.693 17.144 2.341 1.00 93.50 203 ASN A C 1
ATOM 1628 O O . ASN A 1 203 ? -2.866 17.988 2.689 1.00 93.50 203 ASN A O 1
ATOM 1632 N N . ASP A 1 204 ? -4.987 17.234 2.655 1.00 92.88 204 ASP A N 1
ATOM 1633 C CA . ASP A 1 204 ? -5.554 18.345 3.426 1.00 92.88 204 ASP A CA 1
ATOM 1634 C C . ASP A 1 204 ? -4.900 18.443 4.808 1.00 92.88 204 ASP A C 1
ATOM 1636 O O . ASP A 1 204 ? -4.490 19.522 5.250 1.00 92.88 204 ASP A O 1
ATOM 1640 N N . TYR A 1 205 ? -4.709 17.302 5.475 1.00 94.19 205 TYR A N 1
ATOM 1641 C CA . TYR A 1 205 ? -3.972 17.238 6.733 1.00 94.19 205 TYR A CA 1
ATOM 1642 C C . TYR A 1 205 ? -2.567 17.840 6.617 1.00 94.19 205 TYR A C 1
ATOM 1644 O O . TYR A 1 205 ? -2.21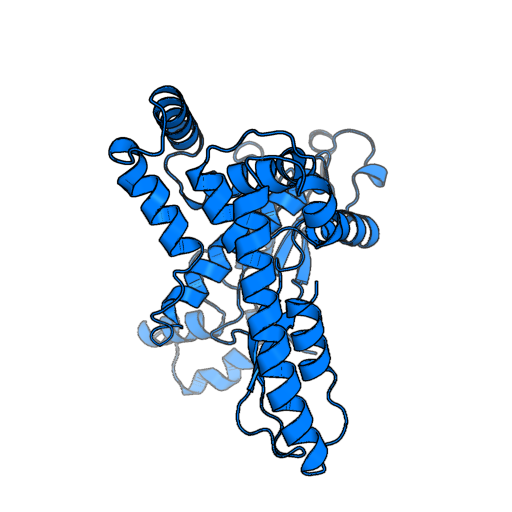2 18.706 7.421 1.00 94.19 205 TYR A O 1
ATOM 1652 N N . LEU A 1 206 ? -1.782 17.438 5.614 1.00 94.06 206 LEU A N 1
ATOM 1653 C CA . LEU A 1 206 ? -0.422 17.945 5.421 1.00 94.06 206 LEU A CA 1
ATOM 1654 C C . LEU A 1 206 ? -0.372 19.396 4.930 1.00 94.06 206 LEU A C 1
ATOM 1656 O O . LEU A 1 206 ? 0.593 20.098 5.225 1.00 94.06 206 LEU A O 1
ATOM 1660 N N . GLN A 1 207 ? -1.389 19.877 4.219 1.00 92.19 207 GLN A N 1
ATOM 1661 C CA . GLN A 1 207 ? -1.461 21.262 3.757 1.00 92.19 207 GLN A CA 1
ATOM 1662 C C . GLN A 1 207 ? -1.814 22.221 4.902 1.00 92.19 207 GLN A C 1
ATOM 1664 O O . GLN A 1 207 ? -1.212 23.292 5.040 1.00 92.19 207 GLN A O 1
ATOM 1669 N N . PHE A 1 208 ? -2.765 21.835 5.758 1.00 92.75 208 PHE A N 1
ATOM 1670 C CA . PHE A 1 208 ? -3.337 22.711 6.782 1.00 92.75 208 PHE A CA 1
ATOM 1671 C C . PHE A 1 208 ? -2.802 22.466 8.202 1.00 92.75 208 PHE A C 1
ATOM 1673 O O . PHE A 1 208 ? -3.214 23.161 9.135 1.00 92.75 208 PHE A O 1
ATOM 1680 N N . TYR A 1 209 ? -1.827 21.566 8.392 1.00 93.31 209 TYR A N 1
ATOM 1681 C CA . TYR A 1 209 ? -1.311 21.202 9.723 1.00 93.31 209 TYR A CA 1
ATOM 1682 C C . TYR A 1 209 ? -0.839 22.394 10.577 1.00 93.31 209 TYR A C 1
ATOM 1684 O O . TYR A 1 209 ? -0.986 22.376 11.800 1.00 93.31 209 TYR A O 1
ATOM 1692 N N . LYS A 1 210 ? -0.305 23.460 9.958 1.00 91.19 210 LYS A N 1
ATOM 1693 C CA . LYS A 1 210 ? 0.166 24.667 10.670 1.00 91.19 210 LYS A CA 1
ATOM 1694 C C . LYS A 1 210 ? -0.968 25.441 11.348 1.00 91.19 210 LYS A C 1
ATOM 1696 O O . LYS A 1 210 ? -0.741 26.034 12.398 1.00 91.19 210 LYS A O 1
ATOM 1701 N N . LYS A 1 211 ? -2.162 25.439 10.746 1.00 91.56 211 LYS A N 1
ATOM 1702 C CA . LYS A 1 211 ? -3.356 26.159 11.224 1.00 91.56 211 LYS A CA 1
ATOM 1703 C C . LYS A 1 211 ? -4.292 25.270 12.049 1.00 91.56 211 LYS A C 1
ATOM 1705 O O . LYS A 1 211 ? -5.261 25.763 12.611 1.00 91.56 211 LYS A O 1
ATOM 1710 N N . ASN A 1 212 ? -4.024 23.967 12.127 1.00 90.50 212 ASN A N 1
ATOM 1711 C CA . ASN A 1 212 ? -4.909 23.024 12.796 1.00 90.50 212 ASN A CA 1
ATOM 1712 C C . ASN A 1 212 ? -4.789 23.134 14.329 1.00 90.50 212 ASN A C 1
ATOM 1714 O O . ASN A 1 212 ? -3.735 22.837 14.901 1.00 90.50 212 ASN A O 1
ATOM 1718 N N . HIS A 1 213 ? -5.875 23.543 14.989 1.00 88.12 213 HIS A N 1
ATOM 1719 C CA . HIS A 1 213 ? -5.960 23.700 16.446 1.00 88.12 213 HIS A CA 1
ATOM 1720 C C . HIS A 1 213 ? -5.893 22.373 17.216 1.00 88.12 213 HIS A C 1
ATOM 1722 O O . HIS A 1 213 ? -5.557 22.376 18.395 1.00 88.12 213 HIS A O 1
ATOM 1728 N N . GLU A 1 214 ? -6.145 21.237 16.562 1.00 88.38 214 GLU A N 1
ATOM 1729 C CA . GLU A 1 214 ? -6.035 19.914 17.185 1.00 88.38 214 GLU A CA 1
ATOM 1730 C C . GLU A 1 214 ? -4.585 19.419 17.329 1.00 88.38 214 GLU A C 1
ATOM 1732 O O . GLU A 1 214 ? -4.339 18.397 17.973 1.00 88.38 214 GLU A O 1
ATOM 1737 N N . LEU A 1 215 ? -3.619 20.113 16.717 1.00 91.69 215 LEU A N 1
ATOM 1738 C CA . LEU A 1 215 ? -2.201 19.766 16.771 1.00 91.69 215 LEU A CA 1
ATOM 1739 C C . LEU A 1 215 ? -1.454 20.652 17.768 1.00 91.69 215 LEU A C 1
ATOM 1741 O O . LEU A 1 215 ? -1.468 21.879 17.657 1.00 91.69 215 LEU A O 1
ATOM 1745 N N . SER A 1 216 ? -0.722 20.016 18.686 1.00 90.69 216 SER A N 1
ATOM 1746 C CA . SER A 1 216 ? 0.232 20.705 19.556 1.00 90.69 216 SER A CA 1
ATOM 1747 C C . SER A 1 216 ? 1.408 21.272 18.755 1.00 90.69 216 SER A C 1
ATOM 1749 O O . SER A 1 216 ? 1.721 20.818 17.650 1.00 90.69 216 SER A O 1
ATOM 1751 N N . GLU A 1 217 ? 2.112 22.248 19.325 1.00 90.38 217 GLU A N 1
ATOM 1752 C CA . GLU A 1 217 ? 3.305 22.822 18.694 1.00 90.38 217 GLU A CA 1
ATOM 1753 C C . GLU A 1 217 ? 4.400 21.768 18.459 1.00 90.38 217 GLU A C 1
ATOM 1755 O O . GLU A 1 217 ? 5.060 21.754 17.419 1.00 90.38 217 GLU A O 1
ATOM 1760 N N . GLU A 1 218 ? 4.562 20.827 19.392 1.00 91.19 218 GLU A N 1
ATOM 1761 C CA . GLU A 1 218 ? 5.467 19.690 19.228 1.00 91.19 218 GLU A CA 1
ATOM 1762 C C . GLU A 1 218 ? 5.046 18.784 18.060 1.00 91.19 218 GLU A C 1
ATOM 1764 O O . GLU A 1 218 ? 5.889 18.398 17.250 1.00 91.19 218 GLU A O 1
ATOM 1769 N N . ALA A 1 219 ? 3.748 18.491 17.915 1.00 91.38 219 ALA A N 1
ATOM 1770 C CA . ALA A 1 219 ? 3.243 17.691 16.801 1.00 91.38 219 ALA A CA 1
ATOM 1771 C C . ALA A 1 219 ? 3.496 18.381 15.452 1.00 91.38 219 ALA A C 1
ATOM 1773 O O . ALA A 1 219 ? 3.961 17.739 14.512 1.00 91.38 219 ALA A O 1
ATOM 1774 N N . ARG A 1 220 ? 3.284 19.702 15.364 1.00 92.88 220 ARG A N 1
ATOM 1775 C CA . ARG A 1 220 ? 3.589 20.482 14.151 1.00 92.88 220 ARG A CA 1
ATOM 1776 C C . ARG A 1 220 ? 5.081 20.446 13.809 1.00 92.88 220 ARG A C 1
ATOM 1778 O O . ARG A 1 220 ? 5.431 20.310 12.636 1.00 92.88 220 ARG A O 1
ATOM 1785 N N . ARG A 1 221 ? 5.965 20.523 14.811 1.00 92.50 221 ARG A N 1
ATOM 1786 C CA . ARG A 1 221 ? 7.417 20.377 14.607 1.00 92.50 221 ARG A CA 1
ATOM 1787 C C . ARG A 1 221 ? 7.774 18.986 14.080 1.00 92.50 221 ARG A C 1
ATOM 1789 O O . ARG A 1 221 ? 8.477 18.903 13.078 1.00 92.50 221 ARG A O 1
ATOM 1796 N N . LYS A 1 222 ? 7.226 17.917 14.671 1.00 92.62 222 LYS A N 1
ATOM 1797 C CA . LYS A 1 222 ? 7.440 16.532 14.205 1.00 92.62 222 LYS A CA 1
ATOM 1798 C C . LYS A 1 222 ? 6.991 16.327 12.755 1.00 92.62 222 LYS A C 1
ATOM 1800 O O . LYS A 1 222 ? 7.749 15.759 11.975 1.00 92.62 222 LYS A O 1
ATOM 1805 N N . ILE A 1 223 ? 5.820 16.850 12.378 1.00 93.50 223 ILE A N 1
ATOM 1806 C CA . ILE A 1 223 ? 5.315 16.802 10.993 1.00 93.50 223 ILE A CA 1
ATOM 1807 C C . ILE A 1 223 ? 6.294 17.488 10.039 1.00 93.50 223 ILE A C 1
ATOM 1809 O O . ILE A 1 223 ? 6.630 16.919 9.005 1.00 93.50 223 ILE A O 1
ATOM 1813 N N . LYS A 1 224 ? 6.793 18.680 10.396 1.00 93.06 224 LYS A N 1
ATOM 1814 C CA . LYS A 1 224 ? 7.786 19.396 9.582 1.00 93.06 224 LYS A CA 1
ATOM 1815 C C . LYS A 1 224 ? 9.064 18.568 9.400 1.00 93.06 224 LYS A C 1
ATOM 1817 O O . LYS A 1 224 ? 9.485 18.353 8.273 1.00 93.06 224 LYS A O 1
ATOM 1822 N N . THR A 1 225 ? 9.631 18.038 10.484 1.00 93.38 225 THR A N 1
ATOM 1823 C CA . THR A 1 225 ? 10.843 17.203 10.425 1.00 93.38 225 THR A CA 1
ATOM 1824 C C . THR A 1 225 ? 10.641 15.942 9.581 1.00 93.38 225 THR A C 1
ATOM 1826 O O . THR A 1 225 ? 11.519 15.554 8.811 1.00 93.38 225 THR A O 1
ATOM 1829 N N . GLN A 1 226 ? 9.480 15.294 9.696 1.00 92.00 226 GLN A N 1
ATOM 1830 C CA . GLN A 1 226 ? 9.139 14.128 8.883 1.00 92.00 226 GLN A CA 1
ATOM 1831 C C . GLN A 1 226 ? 8.974 14.501 7.405 1.00 92.00 226 GLN A C 1
ATOM 1833 O O . GLN A 1 226 ? 9.452 13.769 6.543 1.00 92.00 226 GLN A O 1
ATOM 1838 N N . MET A 1 227 ? 8.366 15.651 7.107 1.00 91.25 227 MET A N 1
ATOM 1839 C CA . MET A 1 227 ? 8.226 16.176 5.747 1.00 91.25 227 MET A CA 1
ATOM 1840 C C . MET A 1 227 ? 9.591 16.439 5.106 1.00 91.25 227 MET A C 1
ATOM 1842 O O . MET A 1 227 ? 9.822 15.991 3.983 1.00 91.25 227 MET A O 1
ATOM 1846 N N . ASP A 1 228 ? 10.517 17.058 5.843 1.00 91.62 228 ASP A N 1
ATOM 1847 C CA . ASP A 1 228 ? 11.890 17.297 5.385 1.00 91.62 228 ASP A CA 1
ATOM 1848 C C . ASP A 1 228 ? 12.601 15.964 5.075 1.00 91.62 228 ASP A C 1
ATOM 1850 O O . ASP A 1 228 ? 13.173 15.787 3.996 1.00 91.62 228 ASP A O 1
ATOM 1854 N N . ARG A 1 229 ? 12.479 14.965 5.964 1.00 92.25 229 ARG A N 1
ATOM 1855 C CA . ARG A 1 229 ? 13.023 13.610 5.750 1.00 92.25 229 ARG A CA 1
ATOM 1856 C C . ARG A 1 229 ? 12.418 12.920 4.523 1.00 92.25 229 ARG A C 1
ATOM 1858 O O . ARG A 1 229 ? 13.123 12.227 3.792 1.00 92.25 229 ARG A O 1
ATOM 1865 N N . CYS A 1 230 ? 11.120 13.094 4.297 1.00 90.19 230 CYS A N 1
ATOM 1866 C CA . CYS A 1 230 ? 10.394 12.524 3.164 1.00 90.19 230 CYS A CA 1
ATOM 1867 C C . CYS A 1 230 ? 10.537 13.353 1.876 1.00 90.19 230 CYS A C 1
ATOM 1869 O O . CYS A 1 230 ? 9.914 12.998 0.873 1.00 90.19 230 CYS A O 1
ATOM 1871 N N . ARG A 1 231 ? 11.350 14.424 1.877 1.00 90.44 231 ARG A N 1
ATOM 1872 C CA . ARG A 1 231 ? 11.537 15.358 0.751 1.00 90.44 231 ARG A CA 1
ATOM 1873 C C . ARG A 1 231 ? 10.216 15.957 0.257 1.00 90.44 231 ARG A C 1
ATOM 1875 O O . ARG A 1 23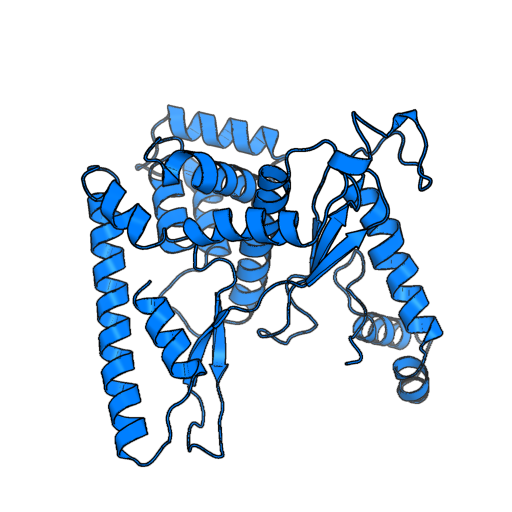1 ? 9.984 16.053 -0.945 1.00 90.44 231 ARG A O 1
ATOM 1882 N N . SER A 1 232 ? 9.320 16.275 1.189 1.00 87.50 232 SER A N 1
ATOM 1883 C CA . SER A 1 232 ? 7.969 16.790 0.925 1.00 87.50 232 SER A CA 1
ATOM 1884 C C . SER A 1 232 ? 7.090 15.880 0.058 1.00 87.50 232 SER A C 1
ATOM 1886 O O . SER A 1 232 ? 6.075 16.320 -0.477 1.00 87.50 232 SER A O 1
ATOM 1888 N N . ASN A 1 233 ? 7.445 14.599 -0.075 1.00 93.19 233 ASN A N 1
ATOM 1889 C CA . ASN A 1 233 ? 6.628 13.622 -0.778 1.00 93.19 233 ASN A CA 1
ATOM 1890 C C . ASN A 1 233 ? 5.543 13.076 0.165 1.00 93.19 233 ASN A C 1
ATOM 1892 O O . ASN A 1 233 ? 5.841 12.362 1.127 1.00 93.19 233 ASN A O 1
ATOM 1896 N N . THR A 1 234 ? 4.286 13.400 -0.135 1.00 93.56 234 THR A N 1
ATOM 1897 C CA . THR A 1 234 ? 3.109 13.029 0.667 1.00 93.56 234 THR A CA 1
ATOM 1898 C C . THR A 1 234 ? 2.889 11.517 0.729 1.00 93.56 234 THR A C 1
ATOM 1900 O O . THR A 1 234 ? 2.582 11.001 1.802 1.00 93.56 234 THR A O 1
ATOM 1903 N N . ALA A 1 235 ? 3.156 10.786 -0.358 1.00 94.31 235 ALA A N 1
ATOM 1904 C CA . ALA A 1 235 ? 3.080 9.324 -0.383 1.00 94.31 235 ALA A CA 1
ATOM 1905 C C . ALA A 1 235 ? 4.096 8.683 0.577 1.00 94.31 235 ALA A C 1
ATOM 1907 O O . ALA A 1 235 ? 3.768 7.751 1.310 1.00 94.31 235 ALA A O 1
ATOM 1908 N N . ASN A 1 236 ? 5.326 9.210 0.628 1.00 94.56 236 ASN A N 1
ATOM 1909 C CA . ASN A 1 236 ? 6.347 8.736 1.568 1.00 94.56 236 ASN A CA 1
ATOM 1910 C C . ASN A 1 236 ? 5.991 9.075 3.025 1.00 94.56 236 ASN A C 1
ATOM 1912 O O . ASN A 1 236 ? 6.305 8.291 3.921 1.00 94.56 236 ASN A O 1
ATOM 1916 N N . MET A 1 237 ? 5.347 10.223 3.272 1.00 95.62 237 MET A N 1
ATOM 1917 C CA . MET A 1 237 ? 4.842 10.562 4.607 1.00 95.62 237 MET A CA 1
ATOM 1918 C C . MET A 1 237 ? 3.752 9.582 5.045 1.00 95.62 237 MET A C 1
ATOM 1920 O O . MET A 1 237 ? 3.868 8.998 6.123 1.00 95.62 237 MET A O 1
ATOM 1924 N N . PHE A 1 238 ? 2.771 9.326 4.174 1.00 97.62 238 PHE A N 1
ATOM 1925 C CA . PHE A 1 238 ? 1.729 8.336 4.425 1.00 97.62 238 PHE A CA 1
ATOM 1926 C C . PHE A 1 238 ? 2.324 6.949 4.679 1.00 97.62 238 PHE A C 1
ATOM 1928 O O . PHE A 1 238 ? 1.944 6.292 5.641 1.00 97.62 238 PHE A O 1
ATOM 1935 N N . ALA A 1 239 ? 3.306 6.516 3.883 1.00 97.19 239 ALA A N 1
ATOM 1936 C CA . ALA A 1 239 ? 3.947 5.218 4.074 1.00 97.19 239 ALA A CA 1
ATOM 1937 C C . ALA A 1 239 ? 4.640 5.079 5.440 1.00 97.19 239 ALA A C 1
ATOM 1939 O O . ALA A 1 239 ? 4.573 4.019 6.065 1.00 97.19 239 ALA A O 1
ATOM 1940 N N . ALA A 1 240 ? 5.264 6.148 5.942 1.00 96.75 240 ALA A N 1
ATOM 1941 C CA . ALA A 1 240 ? 5.862 6.163 7.276 1.00 96.75 240 ALA A CA 1
ATOM 1942 C C . ALA A 1 240 ? 4.805 6.104 8.397 1.00 96.75 240 ALA A C 1
ATOM 1944 O O . ALA A 1 240 ? 4.987 5.378 9.384 1.00 96.75 240 ALA A O 1
ATOM 1945 N N . ASP A 1 241 ? 3.689 6.816 8.233 1.00 97.69 241 ASP A N 1
ATOM 1946 C CA . ASP A 1 241 ? 2.576 6.787 9.184 1.00 97.69 241 ASP A CA 1
ATOM 1947 C C . ASP A 1 241 ? 1.857 5.433 9.160 1.00 97.69 241 ASP A C 1
ATOM 1949 O O . ASP A 1 241 ? 1.588 4.874 10.219 1.00 97.69 241 ASP A O 1
ATOM 1953 N N . TYR A 1 242 ? 1.646 4.840 7.981 1.00 98.31 242 TYR A N 1
ATOM 1954 C CA . TYR A 1 242 ? 1.101 3.490 7.814 1.00 98.31 242 TYR A CA 1
ATOM 1955 C C . TYR A 1 242 ? 2.013 2.436 8.441 1.00 98.31 242 TYR A C 1
ATOM 1957 O O . TYR A 1 242 ? 1.558 1.571 9.186 1.00 98.31 242 TYR A O 1
ATOM 1965 N N . LYS A 1 243 ? 3.333 2.547 8.262 1.00 97.75 243 LYS A N 1
ATOM 1966 C CA . LYS A 1 243 ? 4.278 1.670 8.965 1.00 97.75 243 LYS A CA 1
ATOM 1967 C C . LYS A 1 243 ? 4.164 1.795 10.483 1.00 97.75 243 LYS A C 1
ATOM 1969 O O . LYS A 1 243 ? 4.284 0.794 11.192 1.00 97.75 243 LYS A O 1
ATOM 1974 N N . THR A 1 244 ? 3.929 3.005 10.983 1.00 97.81 244 THR A N 1
ATOM 1975 C CA . THR A 1 244 ? 3.713 3.250 12.413 1.00 97.81 244 THR A CA 1
ATOM 1976 C C . THR A 1 244 ? 2.369 2.688 12.883 1.00 97.81 244 THR A C 1
ATOM 1978 O O . THR A 1 244 ? 2.293 2.094 13.959 1.00 97.81 244 THR A O 1
ATOM 1981 N N . TRP A 1 245 ? 1.340 2.812 12.045 1.00 97.88 245 TRP A N 1
ATOM 1982 C CA . TRP A 1 245 ? -0.002 2.284 12.256 1.00 97.88 245 TRP A CA 1
ATOM 1983 C C . TRP A 1 245 ? 0.012 0.772 12.467 1.00 97.88 245 TRP A C 1
ATOM 1985 O O . TRP A 1 245 ? -0.445 0.280 13.498 1.00 97.88 245 TRP A O 1
ATOM 1995 N N . ILE A 1 246 ? 0.639 0.052 11.535 1.00 98.12 246 ILE A N 1
ATOM 1996 C CA . ILE A 1 246 ? 0.718 -1.409 11.559 1.00 98.12 246 ILE A CA 1
ATOM 1997 C C . ILE A 1 246 ? 1.586 -1.922 12.714 1.00 98.12 246 ILE A C 1
ATOM 1999 O O . ILE A 1 246 ? 1.217 -2.897 13.363 1.00 98.12 246 ILE A O 1
ATOM 2003 N N . ASN A 1 247 ? 2.726 -1.286 13.006 1.00 97.25 247 ASN A N 1
ATOM 2004 C CA . ASN A 1 247 ? 3.691 -1.837 13.968 1.00 97.25 247 ASN A CA 1
ATOM 2005 C C . ASN A 1 247 ? 3.445 -1.454 15.432 1.00 97.25 247 ASN A C 1
ATOM 2007 O O . ASN A 1 247 ? 3.871 -2.202 16.322 1.00 97.25 247 ASN A O 1
ATOM 2011 N N . TYR A 1 248 ? 2.834 -0.290 15.677 1.00 97.44 248 TYR A N 1
ATOM 2012 C CA . TYR A 1 248 ? 2.742 0.316 17.008 1.00 97.44 248 TYR A CA 1
ATOM 2013 C C . TYR A 1 248 ? 1.304 0.633 17.415 1.00 97.44 248 TYR A C 1
ATOM 2015 O O . TYR A 1 248 ? 0.870 0.176 18.470 1.00 97.44 248 TYR A O 1
ATOM 2023 N N . GLU A 1 249 ? 0.556 1.369 16.592 1.00 97.00 249 GLU A N 1
ATOM 2024 C CA . GLU A 1 249 ? -0.807 1.795 16.951 1.00 97.00 249 GLU A CA 1
ATOM 2025 C C . GLU A 1 249 ? -1.767 0.603 17.060 1.00 97.00 249 GLU A C 1
ATOM 2027 O O . GLU A 1 249 ? -2.576 0.560 17.983 1.00 97.00 249 GLU A O 1
ATOM 2032 N N . SER A 1 250 ? -1.598 -0.419 16.214 1.00 95.62 250 SER A N 1
ATOM 2033 C CA . SER A 1 250 ? -2.307 -1.708 16.304 1.00 95.62 250 SER A CA 1
ATOM 2034 C C . SER A 1 250 ? -2.125 -2.428 17.649 1.00 95.62 250 SER A C 1
ATOM 2036 O O . SER A 1 250 ? -2.976 -3.211 18.058 1.00 95.62 250 SER A O 1
ATOM 2038 N N . LYS A 1 251 ? -1.028 -2.145 18.362 1.00 95.44 251 LYS A N 1
ATOM 2039 C CA . LYS A 1 251 ? -0.700 -2.693 19.689 1.00 95.44 251 LYS A CA 1
ATOM 2040 C C . LYS A 1 251 ? -1.047 -1.721 20.820 1.00 95.44 251 LYS A C 1
ATOM 2042 O O . LYS A 1 251 ? -0.690 -1.967 21.969 1.00 95.44 251 LYS A O 1
ATOM 2047 N N . GLY A 1 252 ? -1.683 -0.592 20.503 1.00 93.12 252 GLY A N 1
ATOM 2048 C CA . GLY A 1 252 ? -2.024 0.455 21.463 1.00 93.12 252 GLY A CA 1
ATOM 2049 C C . GLY A 1 252 ? -0.854 1.357 21.862 1.00 93.12 252 GLY A C 1
ATOM 2050 O O . GLY A 1 252 ? -0.963 2.092 22.841 1.00 93.12 252 GLY A O 1
ATOM 2051 N N . ILE A 1 253 ? 0.266 1.314 21.131 1.00 95.50 253 ILE A N 1
ATOM 2052 C CA . ILE A 1 253 ? 1.423 2.185 21.365 1.00 95.50 253 ILE A CA 1
ATOM 2053 C C . ILE A 1 253 ? 1.248 3.461 20.537 1.00 95.50 253 ILE A C 1
ATOM 2055 O O . ILE A 1 253 ? 1.496 3.486 19.330 1.00 95.50 253 ILE A O 1
ATOM 2059 N N . LEU A 1 254 ? 0.852 4.536 21.214 1.00 93.06 254 LEU A N 1
ATOM 2060 C CA . LEU A 1 254 ? 0.519 5.823 20.609 1.00 93.06 254 LEU A CA 1
ATOM 2061 C C . LEU A 1 254 ? 1.773 6.534 20.083 1.00 93.06 254 LEU A C 1
ATOM 2063 O O . LEU A 1 254 ? 2.618 6.986 20.857 1.00 93.06 254 LEU A O 1
ATOM 2067 N N . ARG A 1 255 ? 1.893 6.664 18.759 1.00 94.44 255 ARG A N 1
ATOM 2068 C CA . ARG A 1 255 ? 3.014 7.365 18.100 1.00 94.44 255 ARG A CA 1
ATOM 2069 C C . ARG A 1 255 ? 2.558 8.409 17.092 1.00 94.44 255 ARG A C 1
ATOM 2071 O O . ARG A 1 255 ? 3.259 9.396 16.878 1.00 94.44 255 ARG A O 1
ATOM 2078 N N . LEU A 1 256 ? 1.388 8.211 16.495 1.00 95.06 256 LEU A N 1
ATOM 2079 C CA . LEU A 1 256 ? 0.762 9.174 15.607 1.00 95.06 256 LEU A CA 1
ATOM 2080 C C . LEU A 1 256 ? 0.113 10.301 16.414 1.00 95.06 256 LEU A C 1
ATOM 2082 O O . LEU A 1 256 ? -0.288 10.146 17.572 1.00 95.06 256 LEU A O 1
ATOM 2086 N N . ASN A 1 257 ? -0.026 11.465 15.792 1.00 94.75 257 ASN A N 1
ATOM 2087 C CA . ASN A 1 257 ? -0.842 12.532 16.361 1.00 94.75 257 ASN A CA 1
ATOM 2088 C C . ASN A 1 257 ? -2.341 12.227 16.177 1.00 94.75 257 ASN A C 1
ATOM 2090 O O . ASN A 1 257 ? -2.726 11.324 15.432 1.00 94.75 257 ASN A O 1
ATOM 2094 N N . LYS A 1 258 ? -3.194 12.996 16.863 1.00 93.31 258 LYS A N 1
ATOM 2095 C CA . LYS A 1 258 ? -4.655 12.821 16.841 1.00 93.31 258 LYS A CA 1
ATOM 2096 C C . LYS A 1 258 ? -5.239 12.838 15.421 1.00 93.31 258 LYS A C 1
ATOM 2098 O O . LYS A 1 258 ? -6.071 11.992 15.107 1.00 93.31 258 LYS A O 1
ATOM 2103 N N . VAL A 1 259 ? -4.790 13.766 14.576 1.00 94.50 259 VAL A N 1
ATOM 2104 C CA . VAL A 1 259 ? -5.338 13.974 13.228 1.00 94.50 259 VAL A CA 1
ATOM 2105 C C . VAL A 1 259 ? -4.949 12.823 12.305 1.00 94.50 259 VAL A C 1
ATOM 2107 O O . VAL A 1 259 ? -5.826 12.197 11.715 1.00 94.50 259 VAL A O 1
ATOM 2110 N N . ALA A 1 260 ? -3.659 12.472 12.259 1.00 95.75 260 ALA A N 1
ATOM 2111 C CA . ALA A 1 260 ? -3.173 11.332 11.486 1.00 95.75 260 ALA A CA 1
ATOM 2112 C C . ALA A 1 260 ? -3.876 10.036 11.914 1.00 95.75 260 ALA A C 1
ATOM 2114 O O . ALA A 1 260 ? -4.395 9.319 11.068 1.00 95.75 260 ALA A O 1
ATOM 2115 N N . ARG A 1 261 ? -4.001 9.780 13.225 1.00 95.81 261 ARG A N 1
ATOM 2116 C CA . ARG A 1 261 ? -4.733 8.616 13.755 1.00 95.81 261 ARG A CA 1
ATOM 2117 C C . ARG A 1 261 ? -6.181 8.563 13.273 1.00 95.81 261 ARG A C 1
ATOM 2119 O O . ARG A 1 261 ? -6.640 7.497 12.887 1.00 95.81 261 ARG A O 1
ATOM 2126 N N . SER A 1 262 ? -6.891 9.691 13.283 1.00 95.06 262 SER A N 1
ATOM 2127 C CA . SER A 1 262 ? -8.276 9.764 12.799 1.00 95.06 262 SER A CA 1
ATOM 2128 C C . SER A 1 262 ? -8.381 9.383 11.315 1.00 95.06 262 SER A C 1
ATOM 2130 O O . SER A 1 262 ? -9.240 8.587 10.938 1.00 95.06 262 SER A O 1
ATOM 2132 N N . ILE A 1 263 ? -7.457 9.881 10.485 1.00 95.69 263 ILE A N 1
ATOM 2133 C CA . ILE A 1 263 ? -7.396 9.571 9.047 1.00 95.69 263 ILE A CA 1
ATOM 2134 C C . ILE A 1 263 ? -7.070 8.090 8.826 1.00 95.69 263 ILE A C 1
ATOM 2136 O O . ILE A 1 263 ? -7.760 7.422 8.055 1.00 95.69 263 ILE A O 1
ATOM 2140 N N . MET A 1 264 ? -6.072 7.555 9.537 1.00 96.62 264 MET A N 1
ATOM 2141 C CA . MET A 1 264 ? -5.723 6.134 9.463 1.00 96.62 264 MET A CA 1
ATOM 2142 C C . MET A 1 264 ? -6.893 5.253 9.890 1.00 96.62 264 MET A C 1
ATOM 2144 O O . MET A 1 264 ? -7.186 4.280 9.216 1.00 96.62 264 MET A O 1
ATOM 2148 N N . PHE A 1 265 ? -7.613 5.611 10.952 1.00 95.00 265 PHE A N 1
ATOM 2149 C CA . PHE A 1 265 ? -8.747 4.820 11.423 1.00 95.00 265 PHE A CA 1
ATOM 2150 C C . PHE A 1 265 ? -9.927 4.842 10.440 1.00 95.00 265 PHE A C 1
ATOM 2152 O O . PHE A 1 265 ? -10.587 3.825 10.252 1.00 95.00 265 PHE A O 1
ATOM 2159 N N . LYS A 1 266 ? -10.177 5.985 9.787 1.00 93.56 266 LYS A N 1
ATOM 2160 C CA . LYS A 1 266 ? -11.223 6.121 8.763 1.00 93.56 266 LYS A CA 1
ATOM 2161 C C . LYS A 1 266 ? -10.924 5.272 7.523 1.00 93.56 266 LYS A C 1
ATOM 2163 O O . LYS A 1 266 ? -11.818 4.605 7.016 1.00 93.56 266 LYS A O 1
ATOM 2168 N N . HIS A 1 267 ? -9.682 5.306 7.037 1.00 94.31 267 HIS A N 1
ATOM 2169 C CA . HIS A 1 267 ? -9.321 4.743 5.727 1.00 94.31 267 HIS A CA 1
ATOM 2170 C C . HIS A 1 267 ? -8.620 3.388 5.784 1.00 94.31 267 HIS A C 1
ATOM 2172 O O . HIS A 1 267 ? -8.733 2.600 4.849 1.00 94.31 267 HIS A O 1
ATOM 2178 N N . CYS A 1 268 ? -7.897 3.116 6.867 1.00 96.19 268 CYS A N 1
ATOM 2179 C CA . CYS A 1 268 ? -7.160 1.883 7.155 1.00 96.19 268 CYS A CA 1
ATOM 2180 C C . CYS A 1 268 ? -7.645 1.272 8.490 1.00 96.19 268 CYS A C 1
ATOM 2182 O O . CYS A 1 268 ? -6.855 1.155 9.436 1.00 96.19 268 CYS A O 1
ATOM 2184 N N . PRO A 1 269 ? -8.953 0.970 8.615 1.00 94.94 269 PRO A N 1
ATOM 2185 C CA . PRO A 1 269 ? -9.564 0.541 9.865 1.00 94.94 269 PRO A CA 1
ATOM 2186 C C . PRO A 1 269 ? -8.943 -0.744 10.403 1.00 94.94 269 PRO A C 1
ATOM 2188 O O . PRO A 1 269 ? -8.663 -1.686 9.662 1.00 94.94 269 PRO A O 1
ATOM 2191 N N . PHE A 1 270 ? -8.797 -0.795 11.727 1.00 96.75 270 PHE A N 1
ATOM 2192 C CA . PHE A 1 270 ? -8.351 -2.005 12.399 1.00 96.75 270 PHE A CA 1
ATOM 2193 C C . PHE A 1 270 ? -9.376 -3.131 12.276 1.00 96.75 270 PHE A C 1
ATOM 2195 O O . PHE A 1 270 ? -10.578 -2.873 12.367 1.00 96.75 270 PHE A O 1
ATOM 2202 N N . ALA A 1 271 ? -8.919 -4.376 12.152 1.00 95.06 271 ALA A N 1
ATOM 2203 C CA . ALA A 1 271 ? -9.779 -5.551 12.267 1.00 95.06 271 ALA A CA 1
ATOM 2204 C C . ALA A 1 271 ? -10.451 -5.621 13.650 1.00 95.06 271 ALA A C 1
ATOM 2206 O O . ALA A 1 271 ? -9.900 -5.151 14.655 1.00 95.06 271 ALA A O 1
ATOM 2207 N N . LYS A 1 272 ? -11.634 -6.240 13.726 1.00 94.75 272 LYS A N 1
ATOM 2208 C CA . LYS A 1 272 ? -12.433 -6.316 14.957 1.00 94.75 272 LYS A CA 1
ATOM 2209 C C . LYS A 1 272 ? -11.668 -6.787 16.204 1.00 94.75 272 LYS A C 1
ATOM 2211 O O . LYS A 1 272 ? -11.851 -6.143 17.235 1.00 94.75 272 LYS A O 1
ATOM 2216 N N . PRO A 1 273 ? -10.787 -7.813 16.164 1.00 95.56 273 PRO A N 1
ATOM 2217 C CA . PRO A 1 273 ? -10.031 -8.229 17.350 1.00 95.56 273 PRO A CA 1
ATOM 2218 C C . PRO A 1 273 ? -9.199 -7.097 17.969 1.00 95.56 273 PRO A C 1
ATOM 2220 O O . PRO A 1 273 ? -9.205 -6.909 19.186 1.00 95.56 273 PRO A O 1
ATOM 2223 N N . ILE A 1 274 ? -8.549 -6.288 17.129 1.00 96.31 274 ILE A N 1
ATOM 2224 C CA . ILE A 1 274 ? -7.746 -5.142 17.567 1.00 96.31 274 ILE A CA 1
ATOM 2225 C C . ILE A 1 274 ? -8.652 -4.022 18.078 1.00 96.31 274 ILE A C 1
ATOM 2227 O O . ILE A 1 274 ? -8.363 -3.427 19.114 1.00 96.31 274 ILE A O 1
ATOM 2231 N N . ARG A 1 275 ? -9.782 -3.753 17.406 1.00 95.81 275 ARG A N 1
ATOM 2232 C CA . ARG A 1 275 ? -10.761 -2.762 17.891 1.00 95.81 275 ARG A CA 1
ATOM 2233 C C . ARG A 1 275 ? -11.265 -3.128 19.288 1.00 95.81 275 ARG A C 1
ATOM 2235 O O . ARG A 1 275 ? -11.251 -2.278 20.170 1.00 95.81 275 ARG A O 1
ATOM 2242 N N . THR A 1 276 ? -11.620 -4.391 19.527 1.00 95.38 276 THR A N 1
ATOM 2243 C CA . THR A 1 276 ? -12.044 -4.871 20.852 1.00 95.38 276 THR A CA 1
ATOM 2244 C C . THR A 1 276 ? -10.945 -4.700 21.903 1.00 95.38 276 THR A C 1
ATOM 2246 O O . THR A 1 276 ? -11.225 -4.222 23.000 1.00 95.38 276 THR A O 1
ATOM 2249 N N . GLN A 1 277 ? -9.687 -5.008 21.572 1.00 95.56 277 GLN A N 1
ATOM 2250 C CA . GLN A 1 277 ? -8.555 -4.806 22.484 1.00 95.56 277 GLN A CA 1
ATOM 2251 C C . GLN A 1 277 ? -8.335 -3.322 22.831 1.00 95.56 277 GLN A C 1
ATOM 2253 O O . GLN A 1 277 ? -8.054 -2.981 23.980 1.00 95.56 277 GLN A O 1
ATOM 2258 N N . LEU A 1 278 ? -8.457 -2.427 21.847 1.00 94.88 278 LEU A N 1
ATOM 2259 C CA . LEU A 1 278 ? -8.200 -0.994 22.013 1.00 94.88 278 LEU A CA 1
ATOM 2260 C C . LEU A 1 278 ? -9.404 -0.209 22.552 1.00 94.88 278 LEU A C 1
ATOM 2262 O O . LEU A 1 278 ? -9.252 0.960 22.905 1.00 94.88 278 LEU A O 1
ATOM 2266 N N . GLN A 1 279 ? -10.583 -0.826 22.668 1.00 92.38 279 GLN A N 1
ATOM 2267 C CA . GLN A 1 279 ? -11.822 -0.164 23.092 1.00 92.38 279 GLN A CA 1
ATOM 2268 C C . GLN A 1 279 ? -11.726 0.480 24.484 1.00 92.38 279 GLN A C 1
ATOM 2270 O O . GLN A 1 279 ? -12.368 1.503 24.732 1.00 92.38 279 GLN A O 1
ATOM 2275 N N . GLY A 1 280 ? -10.905 -0.082 25.377 1.00 90.69 280 GLY A N 1
ATOM 2276 C CA . GLY A 1 280 ? -10.646 0.477 26.707 1.00 90.69 280 GLY A CA 1
ATOM 2277 C C . GLY A 1 280 ? -9.756 1.726 26.705 1.00 90.69 280 GLY A C 1
ATOM 2278 O O . GLY A 1 280 ? -9.684 2.423 27.714 1.00 90.69 280 GLY A O 1
ATOM 2279 N N . GLN A 1 281 ? -9.079 2.041 25.596 1.00 93.00 281 GLN A N 1
ATOM 2280 C CA . GLN A 1 281 ? -8.208 3.210 25.515 1.00 93.00 281 GLN A CA 1
ATOM 2281 C C . GLN A 1 281 ? -9.018 4.477 25.180 1.00 93.00 281 GLN A C 1
ATOM 2283 O O . GLN A 1 281 ? -9.665 4.523 24.128 1.00 93.00 281 GLN A O 1
ATOM 2288 N N . PRO A 1 282 ? -8.933 5.557 25.986 1.00 92.06 282 PRO A N 1
ATOM 2289 C CA . PRO A 1 282 ? -9.745 6.765 25.789 1.00 92.06 282 PRO A CA 1
ATOM 2290 C C . PRO A 1 282 ? -9.578 7.440 24.422 1.00 92.06 282 PRO A C 1
ATOM 2292 O O . PRO A 1 282 ? -10.513 8.049 23.912 1.00 92.06 282 PRO A O 1
ATOM 2295 N N . LEU A 1 283 ? -8.396 7.328 23.807 1.00 91.31 283 LEU A N 1
ATOM 2296 C CA . LEU A 1 283 ? -8.119 7.926 22.496 1.00 91.31 283 LEU A CA 1
ATOM 2297 C C . LEU A 1 283 ? -8.696 7.122 21.323 1.00 91.31 283 LEU A C 1
ATOM 2299 O O . LEU A 1 283 ? -8.856 7.675 20.236 1.00 91.31 283 LEU A O 1
ATOM 2303 N N . TYR A 1 284 ? -9.000 5.841 21.536 1.00 94.12 284 TYR A N 1
ATOM 2304 C CA . TYR A 1 284 ? -9.555 4.948 20.521 1.00 94.12 284 TYR A CA 1
ATOM 2305 C C . TYR A 1 284 ? -11.056 4.739 20.675 1.00 94.12 284 TYR A C 1
ATOM 2307 O O . TYR A 1 284 ? -11.745 4.603 19.668 1.00 94.12 284 TYR A O 1
ATOM 2315 N N . ASN A 1 285 ? -11.575 4.771 21.903 1.00 94.25 285 ASN A N 1
ATOM 2316 C CA . ASN A 1 285 ? -12.982 4.510 22.191 1.00 94.25 285 ASN A CA 1
ATOM 2317 C C . ASN A 1 285 ? -13.965 5.334 21.322 1.00 94.25 285 ASN A C 1
ATOM 2319 O O . ASN A 1 285 ? -14.857 4.724 20.722 1.00 94.25 285 ASN A O 1
ATOM 2323 N N . PRO A 1 286 ? -13.788 6.661 21.129 1.00 94.31 286 PRO A N 1
ATOM 2324 C CA . PRO A 1 286 ? -14.685 7.441 20.275 1.00 94.31 286 PRO A CA 1
ATOM 2325 C C . PRO A 1 286 ? -14.586 7.063 18.790 1.00 94.31 286 PRO A C 1
ATOM 2327 O O . PRO A 1 286 ? -15.596 7.053 18.087 1.00 94.31 286 PRO A O 1
ATOM 2330 N N . LEU A 1 287 ? -13.378 6.742 18.310 1.00 94.56 287 LEU A N 1
ATOM 2331 C CA . LEU A 1 287 ? -13.133 6.350 16.917 1.00 94.56 287 LEU A CA 1
ATOM 2332 C C . LEU A 1 287 ? -13.763 4.985 16.618 1.00 94.56 287 LEU A C 1
ATOM 2334 O O . LEU A 1 287 ? -14.492 4.852 15.636 1.00 94.56 287 LEU A O 1
ATOM 2338 N N . ILE A 1 288 ? -13.537 4.008 17.502 1.00 95.62 288 ILE A N 1
ATOM 2339 C CA . ILE A 1 288 ? -14.096 2.654 17.411 1.00 95.62 288 ILE A CA 1
ATOM 2340 C C . ILE A 1 288 ? -15.619 2.711 17.449 1.00 95.62 288 ILE A C 1
ATOM 2342 O O . ILE A 1 288 ? -16.264 2.188 16.548 1.00 95.62 288 ILE A O 1
ATOM 2346 N N . THR A 1 289 ? -16.196 3.416 18.426 1.00 94.44 289 THR A N 1
ATOM 2347 C CA . THR A 1 289 ? -17.655 3.513 18.573 1.00 94.44 289 THR A CA 1
ATOM 2348 C C . THR A 1 289 ? -18.302 4.108 17.324 1.00 94.44 289 THR A C 1
ATOM 2350 O O . THR A 1 289 ? -19.267 3.557 16.800 1.00 94.44 289 THR A O 1
ATOM 2353 N N . ARG A 1 290 ? -17.751 5.210 16.795 1.00 93.44 290 ARG A N 1
ATOM 2354 C CA . ARG A 1 290 ? -18.266 5.831 15.567 1.00 93.44 290 ARG A CA 1
ATOM 2355 C C . ARG A 1 290 ? -18.185 4.881 14.370 1.00 93.44 290 ARG A C 1
ATOM 2357 O O . ARG A 1 290 ? -19.124 4.828 13.577 1.00 93.44 290 ARG A O 1
ATOM 2364 N N . PHE A 1 291 ? -17.075 4.164 14.232 1.00 93.50 291 PHE A N 1
ATOM 2365 C CA . PHE A 1 291 ? -16.862 3.226 13.135 1.00 93.50 291 PHE A CA 1
ATOM 2366 C C . PHE A 1 291 ? -17.791 2.018 13.219 1.00 93.50 291 PHE A C 1
ATOM 2368 O O . PHE A 1 291 ? -18.453 1.707 12.235 1.00 93.50 291 PHE A O 1
ATOM 2375 N N . ASP A 1 292 ? -17.903 1.383 14.385 1.00 93.56 292 ASP A N 1
ATOM 2376 C CA . ASP A 1 292 ? -18.752 0.205 14.569 1.00 93.56 292 ASP A CA 1
ATOM 2377 C C . ASP A 1 292 ? -20.231 0.548 14.326 1.00 93.56 292 ASP A C 1
ATOM 2379 O O . ASP A 1 292 ? -20.924 -0.205 13.645 1.00 93.56 292 ASP A O 1
ATOM 2383 N N . ILE A 1 293 ? -20.699 1.727 14.762 1.00 93.31 293 ILE A N 1
ATOM 2384 C CA . ILE A 1 293 ? -22.054 2.218 14.451 1.00 93.31 293 ILE A CA 1
ATOM 2385 C C . ILE A 1 293 ? -22.250 2.380 12.936 1.00 93.31 293 ILE A C 1
ATOM 2387 O O . ILE A 1 293 ? -23.286 1.981 12.394 1.00 93.31 293 ILE A O 1
ATOM 2391 N N . ALA A 1 294 ? -21.274 2.969 12.236 1.00 91.81 294 ALA A N 1
ATOM 2392 C CA . ALA A 1 294 ? -21.348 3.160 10.790 1.00 91.81 294 ALA A CA 1
ATOM 2393 C C . ALA A 1 294 ? -21.368 1.815 10.043 1.00 91.81 294 ALA A C 1
ATOM 2395 O O . ALA A 1 294 ? -22.221 1.604 9.179 1.00 91.81 294 ALA A O 1
ATOM 2396 N N . MET A 1 295 ? -20.485 0.887 10.417 1.00 91.62 295 MET A N 1
ATOM 2397 C CA . MET A 1 295 ? -20.414 -0.455 9.839 1.00 91.62 295 MET A CA 1
ATOM 2398 C C . MET A 1 295 ? -21.686 -1.262 10.108 1.00 91.62 295 MET A C 1
ATOM 2400 O O . MET A 1 295 ? -22.233 -1.871 9.190 1.00 91.62 295 MET A O 1
ATOM 2404 N N . GLU A 1 296 ? -22.229 -1.214 11.327 1.00 93.12 296 GLU A N 1
ATOM 2405 C CA . GLU A 1 296 ? -23.468 -1.911 11.677 1.00 93.12 296 GLU A CA 1
ATOM 2406 C C . GLU A 1 296 ? -24.671 -1.358 10.902 1.00 93.12 296 GLU A C 1
ATOM 2408 O O . GLU A 1 296 ? -25.499 -2.127 10.403 1.00 93.12 296 GLU A O 1
ATOM 2413 N N . LYS A 1 297 ? -24.759 -0.030 10.744 1.00 92.94 297 LYS A N 1
ATOM 2414 C CA . LYS A 1 297 ? -25.797 0.612 9.926 1.00 92.94 297 LYS A CA 1
ATOM 2415 C C . LYS A 1 297 ? -25.737 0.117 8.479 1.00 92.94 297 LYS A C 1
ATOM 2417 O O . LYS A 1 297 ? -26.775 -0.263 7.931 1.00 92.94 297 LYS A O 1
ATOM 2422 N N . GLN A 1 298 ? -24.541 0.067 7.886 1.00 90.50 298 GLN A N 1
ATOM 2423 C CA . GLN A 1 298 ? -24.354 -0.440 6.523 1.00 90.50 298 GLN A CA 1
ATOM 2424 C C . GLN A 1 298 ? -24.675 -1.934 6.420 1.00 90.50 298 GLN A C 1
ATOM 2426 O O . GLN A 1 298 ? -25.438 -2.347 5.547 1.00 90.50 298 GLN A O 1
ATOM 2431 N N . ALA A 1 299 ? -24.202 -2.751 7.363 1.00 91.69 299 ALA A N 1
ATOM 2432 C CA . ALA A 1 299 ? -24.490 -4.181 7.398 1.00 91.69 299 ALA A CA 1
ATOM 2433 C C . ALA A 1 299 ? -25.999 -4.466 7.505 1.00 91.69 299 ALA A C 1
ATOM 2435 O O . ALA A 1 299 ? -26.503 -5.359 6.818 1.00 91.69 299 ALA A O 1
ATOM 2436 N N . LYS A 1 300 ? -26.746 -3.708 8.320 1.00 91.75 300 LYS A N 1
ATOM 2437 C CA . LYS A 1 300 ? -28.213 -3.824 8.432 1.00 91.75 300 LYS A CA 1
ATOM 2438 C C . LYS A 1 300 ? -28.911 -3.442 7.127 1.00 91.75 300 LYS A C 1
ATOM 2440 O O . LYS A 1 300 ? -29.777 -4.190 6.667 1.00 91.75 300 LYS A O 1
ATOM 2445 N N . ALA A 1 301 ? -28.509 -2.330 6.510 1.00 89.94 301 ALA A N 1
ATOM 2446 C CA . ALA A 1 301 ? -29.060 -1.881 5.232 1.00 89.94 301 ALA A CA 1
ATOM 2447 C C . ALA A 1 301 ? -28.843 -2.922 4.118 1.00 89.94 301 ALA A C 1
ATOM 2449 O O . ALA A 1 301 ? -29.797 -3.303 3.432 1.00 89.94 301 ALA A O 1
ATOM 2450 N N . LEU A 1 302 ? -27.621 -3.451 3.998 1.00 88.00 302 LEU A N 1
ATOM 2451 C CA . LEU A 1 302 ? -27.278 -4.499 3.033 1.00 88.00 302 LEU A CA 1
ATOM 2452 C C . LEU A 1 302 ? -28.013 -5.808 3.322 1.00 88.00 302 LEU A C 1
ATOM 2454 O O . LEU A 1 302 ? -28.571 -6.402 2.407 1.00 88.00 302 LEU A O 1
ATOM 2458 N N . THR A 1 303 ? -28.115 -6.227 4.588 1.00 88.31 303 THR A N 1
ATOM 2459 C CA . THR A 1 303 ? -28.868 -7.438 4.965 1.00 88.31 303 THR A CA 1
ATOM 2460 C C . THR A 1 303 ? -30.332 -7.338 4.523 1.00 88.31 303 THR A C 1
ATOM 2462 O O . THR A 1 303 ? -30.865 -8.270 3.917 1.00 88.31 303 THR A O 1
ATOM 2465 N N . ALA A 1 304 ? -30.987 -6.198 4.768 1.00 87.81 304 ALA A N 1
ATOM 2466 C CA . ALA A 1 304 ? -32.370 -5.967 4.349 1.00 87.81 304 ALA A CA 1
ATOM 2467 C C . ALA A 1 304 ? -32.521 -5.915 2.818 1.00 87.81 304 ALA A C 1
ATOM 2469 O O . ALA A 1 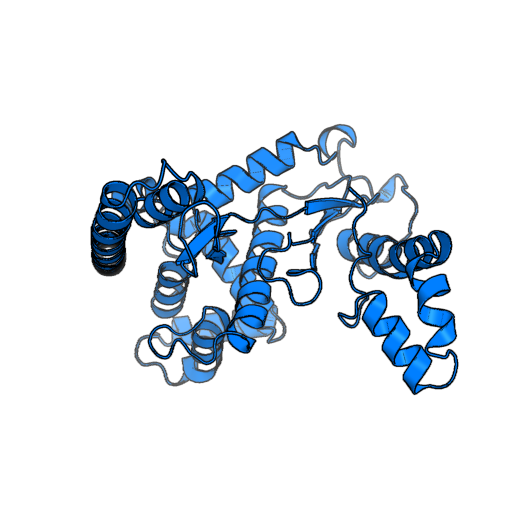304 ? -33.522 -6.383 2.268 1.00 87.81 304 ALA A O 1
ATOM 2470 N N . ARG A 1 305 ? -31.531 -5.363 2.106 1.00 84.50 305 ARG A N 1
ATOM 2471 C CA . ARG A 1 305 ? -31.498 -5.347 0.637 1.00 84.50 305 ARG A CA 1
ATOM 2472 C C . ARG A 1 305 ? -31.331 -6.754 0.063 1.00 84.50 305 ARG A C 1
ATOM 2474 O O . ARG A 1 305 ? -32.136 -7.162 -0.769 1.00 84.50 305 ARG A O 1
ATOM 2481 N N . TYR A 1 306 ? -30.364 -7.520 0.558 1.00 85.31 306 TYR A N 1
ATOM 2482 C CA . TYR A 1 306 ? -30.083 -8.876 0.084 1.00 85.31 306 TYR A CA 1
ATOM 2483 C C . TYR A 1 306 ? -31.213 -9.847 0.413 1.00 85.31 306 TYR A C 1
ATOM 2485 O O . TYR A 1 306 ? -31.573 -10.665 -0.424 1.00 85.31 306 TYR A O 1
ATOM 2493 N N . THR A 1 307 ? -31.857 -9.709 1.574 1.00 83.88 307 THR A N 1
ATOM 2494 C CA . THR A 1 307 ? -33.032 -10.526 1.919 1.00 83.88 307 THR A CA 1
ATOM 2495 C C . THR A 1 307 ? -34.185 -10.304 0.937 1.00 83.88 307 THR A C 1
ATOM 2497 O O . THR A 1 307 ? -34.878 -11.255 0.583 1.00 83.88 307 THR A O 1
ATOM 2500 N N . ARG A 1 308 ? -34.393 -9.066 0.459 1.00 82.12 308 ARG A N 1
ATOM 2501 C CA . ARG A 1 308 ? -35.398 -8.773 -0.578 1.00 82.12 308 ARG A CA 1
ATOM 2502 C C . ARG A 1 308 ? -35.039 -9.419 -1.917 1.00 82.12 308 ARG A C 1
ATOM 2504 O O . ARG A 1 308 ? -35.913 -10.025 -2.523 1.00 82.12 308 ARG A O 1
ATOM 2511 N N . LEU A 1 309 ? -33.768 -9.352 -2.319 1.00 75.69 309 LEU A N 1
ATOM 2512 C CA . LEU A 1 309 ? -33.265 -9.980 -3.549 1.00 75.69 309 LEU A CA 1
ATOM 2513 C C . LEU A 1 309 ? -33.391 -11.516 -3.520 1.00 75.69 309 LEU A C 1
ATOM 2515 O O . LEU A 1 309 ? -33.808 -12.126 -4.502 1.00 75.69 309 LEU A O 1
ATOM 2519 N N . ILE A 1 310 ? -33.101 -12.146 -2.378 1.00 73.88 310 ILE A N 1
ATOM 2520 C CA . ILE A 1 310 ? -33.239 -13.602 -2.204 1.00 73.88 310 ILE A CA 1
ATOM 2521 C C . ILE A 1 310 ? -34.719 -14.014 -2.227 1.00 73.88 310 ILE A C 1
ATOM 2523 O O . ILE A 1 310 ? -35.078 -14.992 -2.878 1.00 73.88 310 ILE A O 1
ATOM 2527 N N . LYS A 1 311 ? -35.609 -13.250 -1.573 1.00 70.19 311 LYS A N 1
ATOM 2528 C CA . LYS A 1 311 ? -37.061 -13.519 -1.587 1.00 70.19 311 LYS A CA 1
ATOM 2529 C C . LYS A 1 311 ? -37.683 -13.413 -2.983 1.00 70.19 311 LYS A C 1
ATOM 2531 O O . LYS A 1 311 ? -38.675 -14.085 -3.235 1.00 70.19 311 LYS A O 1
ATOM 2536 N N . SER A 1 312 ? -37.100 -12.625 -3.888 1.00 64.25 312 SER A N 1
ATOM 2537 C CA . SER A 1 312 ? -37.498 -12.572 -5.303 1.00 64.25 312 SER A CA 1
ATOM 2538 C C . SER A 1 312 ? -36.991 -13.752 -6.152 1.00 64.25 312 SER A C 1
ATOM 2540 O O . SER A 1 312 ? -37.114 -13.709 -7.370 1.00 64.25 312 SER A O 1
ATOM 2542 N N . GLY A 1 313 ? -36.439 -14.805 -5.534 1.00 60.56 313 GLY A N 1
ATOM 2543 C CA . GLY A 1 313 ? -36.024 -16.035 -6.218 1.00 60.56 313 GLY A CA 1
ATOM 2544 C C . GLY A 1 313 ? -34.556 -16.074 -6.654 1.00 60.56 313 GLY A C 1
ATOM 2545 O O . GLY A 1 313 ? -34.162 -17.013 -7.341 1.00 60.56 313 GLY A O 1
ATOM 2546 N N . ALA A 1 314 ? -33.731 -15.095 -6.259 1.00 61.00 314 ALA A N 1
ATOM 2547 C CA . ALA A 1 314 ? -32.302 -15.110 -6.572 1.00 61.00 314 ALA A CA 1
ATOM 2548 C C . ALA A 1 314 ? -31.548 -16.111 -5.666 1.00 61.00 314 ALA A C 1
ATOM 2550 O O . ALA A 1 314 ? -31.688 -16.048 -4.439 1.00 61.00 314 ALA A O 1
ATOM 2551 N N . PRO A 1 315 ? -30.725 -17.021 -6.224 1.00 60.06 315 PRO A N 1
ATOM 2552 C CA . PRO A 1 315 ? -29.918 -17.942 -5.434 1.00 60.06 315 PRO A CA 1
ATOM 2553 C C . PRO A 1 315 ? -28.770 -17.220 -4.709 1.00 60.06 315 PRO A C 1
ATOM 2555 O O . PRO A 1 315 ? -28.380 -16.103 -5.044 1.00 60.06 315 PRO A O 1
ATOM 2558 N N . PHE A 1 316 ? -28.212 -17.896 -3.707 1.00 64.62 316 PHE A N 1
ATOM 2559 C CA . PHE A 1 316 ? -27.125 -17.430 -2.843 1.00 64.62 316 PHE A CA 1
ATOM 2560 C C . PHE A 1 316 ? -25.883 -16.955 -3.628 1.00 64.62 316 PHE A C 1
ATOM 2562 O O . PHE A 1 316 ? -25.287 -17.719 -4.392 1.00 64.62 316 PHE A O 1
ATOM 2569 N N . ASP A 1 317 ? -25.469 -15.697 -3.428 1.00 77.94 317 ASP A N 1
ATOM 2570 C CA . ASP A 1 317 ? -24.315 -15.096 -4.110 1.00 77.94 317 ASP A CA 1
ATOM 2571 C C . ASP A 1 317 ? -23.133 -14.858 -3.165 1.00 77.94 317 ASP A C 1
ATOM 2573 O O . ASP A 1 317 ? -23.221 -14.082 -2.208 1.00 77.94 317 ASP A O 1
ATOM 2577 N N . LEU A 1 318 ? -21.999 -15.489 -3.477 1.00 82.25 318 LEU A N 1
ATOM 2578 C CA . LEU A 1 318 ? -20.768 -15.372 -2.701 1.00 82.25 318 LEU A CA 1
ATOM 2579 C C . LEU A 1 318 ? -20.239 -13.929 -2.650 1.00 82.25 318 LEU A C 1
ATOM 2581 O O . LEU A 1 318 ? -19.734 -13.515 -1.610 1.00 82.25 318 LEU A O 1
ATOM 2585 N N . ASN A 1 319 ? -20.381 -13.140 -3.722 1.00 83.69 319 ASN A N 1
ATOM 2586 C CA . ASN A 1 319 ? -19.878 -11.760 -3.737 1.00 83.69 319 ASN A CA 1
ATOM 2587 C C . ASN A 1 319 ? -20.688 -10.868 -2.781 1.00 83.69 319 ASN A C 1
ATOM 2589 O O . ASN A 1 319 ? -20.118 -10.028 -2.086 1.00 83.69 319 ASN A O 1
ATOM 2593 N N . LEU A 1 320 ? -22.007 -11.080 -2.690 1.00 84.31 320 LEU A N 1
ATOM 2594 C CA . LEU A 1 320 ? -22.866 -10.345 -1.754 1.00 84.31 320 LEU A CA 1
ATOM 2595 C C . LEU A 1 320 ? -22.561 -10.725 -0.301 1.00 84.31 320 LEU A C 1
ATOM 2597 O O . LEU A 1 320 ? -22.529 -9.859 0.575 1.00 84.31 320 LEU A O 1
ATOM 2601 N N . MET A 1 321 ? -22.283 -12.005 -0.038 1.00 84.62 321 MET A N 1
ATOM 2602 C CA . MET A 1 321 ? -21.844 -12.446 1.286 1.00 84.62 321 MET A CA 1
ATOM 2603 C C . MET A 1 321 ? -20.498 -11.867 1.690 1.00 84.62 321 MET A C 1
ATOM 2605 O O . MET A 1 321 ? -20.361 -11.415 2.821 1.00 84.62 321 MET A O 1
ATOM 2609 N N . GLN A 1 322 ? -19.510 -11.897 0.794 1.00 87.19 322 GLN A N 1
ATOM 2610 C CA . GLN A 1 322 ? -18.186 -11.335 1.056 1.00 87.19 322 GLN A CA 1
ATOM 2611 C C . GLN A 1 322 ? -18.289 -9.836 1.347 1.00 87.19 322 GLN A C 1
ATOM 2613 O O . GLN A 1 322 ? -17.689 -9.358 2.307 1.00 87.19 322 GLN A O 1
ATOM 2618 N N . ASN A 1 323 ? -19.148 -9.117 0.614 1.00 89.38 323 ASN A N 1
ATOM 2619 C CA . ASN A 1 323 ? -19.453 -7.720 0.918 1.00 89.38 323 ASN A CA 1
ATOM 2620 C C . ASN A 1 323 ? -20.028 -7.560 2.336 1.00 89.38 323 ASN A C 1
ATOM 2622 O O . ASN A 1 323 ? -19.628 -6.695 3.104 1.00 89.38 323 ASN A O 1
ATOM 2626 N N . LEU A 1 324 ? -20.960 -8.428 2.727 1.00 88.06 324 LEU A N 1
ATOM 2627 C CA . LEU A 1 324 ? -21.565 -8.387 4.055 1.00 88.06 324 LEU A CA 1
ATOM 2628 C C . LEU A 1 324 ? -20.584 -8.779 5.173 1.00 88.06 324 LEU A C 1
ATOM 2630 O O . LEU A 1 324 ? -20.674 -8.241 6.275 1.00 88.06 324 LEU A O 1
ATOM 2634 N N . GLN A 1 325 ? -19.643 -9.686 4.899 1.00 89.12 325 GLN A N 1
ATOM 2635 C CA . GLN A 1 325 ? -18.545 -10.024 5.806 1.00 89.12 325 GLN A CA 1
ATOM 2636 C C . GLN A 1 325 ? -17.608 -8.833 6.005 1.00 89.12 325 GLN A C 1
ATOM 2638 O O . GLN A 1 325 ? -17.241 -8.564 7.143 1.00 89.12 325 GLN A O 1
ATOM 2643 N N . TYR A 1 326 ? -17.302 -8.074 4.949 1.00 90.75 326 TYR A N 1
ATOM 2644 C CA . TYR A 1 326 ? -16.479 -6.866 5.037 1.00 90.75 326 TYR A CA 1
ATOM 2645 C C . TYR A 1 326 ? -17.031 -5.849 6.052 1.00 90.75 326 TYR A C 1
ATOM 2647 O O . TYR A 1 326 ? -16.292 -5.364 6.905 1.00 90.75 326 TYR A O 1
ATOM 2655 N N . TYR A 1 327 ? -18.341 -5.576 6.027 1.00 89.56 327 TYR A N 1
ATOM 2656 C CA . TYR A 1 327 ? -18.973 -4.657 6.989 1.00 89.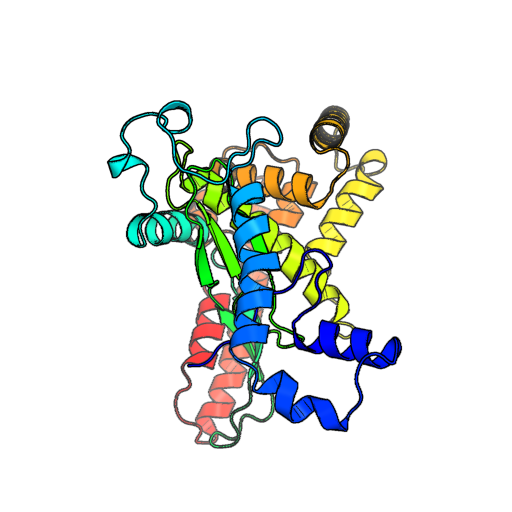56 327 TYR A CA 1
ATOM 2657 C C . TYR A 1 327 ? -19.168 -5.258 8.393 1.00 89.56 327 TYR A C 1
ATOM 2659 O O . TYR A 1 327 ? -19.609 -4.563 9.304 1.00 89.56 327 TYR A O 1
ATOM 2667 N N . ARG A 1 328 ? -18.872 -6.548 8.592 1.00 87.31 328 ARG A N 1
ATOM 2668 C CA . ARG A 1 328 ? -18.928 -7.224 9.901 1.00 87.31 328 ARG A CA 1
ATOM 2669 C C . ARG A 1 328 ? -17.543 -7.511 10.501 1.00 87.31 328 ARG A C 1
ATOM 2671 O O . ARG A 1 328 ? -17.494 -8.006 11.632 1.00 87.31 328 ARG A O 1
ATOM 2678 N N . ALA A 1 329 ? -16.476 -7.249 9.744 1.00 79.62 329 ALA A N 1
ATOM 2679 C CA . ALA A 1 329 ? -15.089 -7.602 10.048 1.00 79.62 329 ALA A CA 1
ATOM 2680 C C . ALA A 1 329 ? -14.400 -6.696 11.080 1.00 79.62 329 ALA A C 1
ATOM 2682 O O . ALA A 1 329 ? -14.864 -5.558 11.352 1.00 79.62 329 ALA A O 1
#

Sequence (329 aa):
QEKDPSINQFGKDYFDVFRELKKRGEITDKDKAAYDSDADGRLGHEIENLFKLGQRLCFGRMSGYFPILYSEVITGDLARSMVDPAKIQASLGKILEVDYSAFHREIVYNNQDRGIVRELVMKPVMPEFILIPTFGERAVMWQELTGRITASPARIALPLFTGENMDNLMIEAVARFRWEISKSMSGYSRNSTEEGSLYADYNDYLQFYKKNHELSEEARRKIKTQMDRCRSNTANMFAADYKTWINYESKGILRLNKVARSIMFKHCPFAKPIRTQLQGQPLYNPLITRFDIAMEKQAKALTARYTRLIKSGAPFDLNLMQNLQYYRA

pLDDT: mean 89.42, std 9.72, range [39.53, 98.31]

Foldseek 3Di:
DDDFAFAAPVRDGQVSVVVVCVVVVVDDPVCVVVSVPPPVNRVVRCCVGVAPVLQCVQQPDPPPDDSDDDDVLDDDDFVVQFDDPVLVCVLVVLLCLFFVLLQWDFDWDDDVVLVRHTDTFTDGQEADEAAHAYAGDAKDFRALADDLHLNHHTYIYHYRGYPYDSNLRSLLNSLLSLQVSQVSVVVVPPDPPPDDTLNRLQVCCLVCVVVDPQDDPVLSVVSVVLCVVQVVDSSSSSSVLSVCSSPAVLVVRDDHGLSSVLSCCRRRNTDPVSLVVCCPPPSSVVSSVVLLVVLVVVLVVLVVVVVVSVVVVGDDDPRSVVRSVVSVD